Protein AF-A0AA43AAH6-F1 (afdb_monomer)

Mean predicted aligned error: 4.08 Å

Structure (mmCIF, N/CA/C/O backbone):
data_AF-A0AA43AAH6-F1
#
_entry.id   AF-A0AA43AAH6-F1
#
loop_
_atom_site.group_PDB
_atom_site.id
_atom_site.type_symbol
_atom_site.label_atom_id
_atom_site.label_alt_id
_atom_site.label_comp_id
_atom_site.label_asym_id
_atom_site.label_entity_id
_atom_site.label_seq_id
_atom_site.pdbx_PDB_ins_code
_atom_site.Cartn_x
_atom_site.Cartn_y
_atom_site.Cartn_z
_atom_site.occupancy
_atom_site.B_iso_or_equiv
_atom_site.auth_seq_id
_atom_site.auth_comp_id
_atom_site.auth_asym_id
_atom_site.auth_atom_id
_atom_site.pdbx_PDB_model_num
ATOM 1 N N . MET A 1 1 ? 12.341 -28.082 -27.368 1.00 40.50 1 MET A N 1
ATOM 2 C CA . MET A 1 1 ? 11.668 -27.559 -26.164 1.00 40.50 1 MET A CA 1
ATOM 3 C C . MET A 1 1 ? 12.774 -27.076 -25.251 1.00 40.50 1 MET A C 1
ATOM 5 O O . MET A 1 1 ? 13.525 -27.907 -24.764 1.00 40.50 1 MET A O 1
ATOM 9 N N . SER A 1 2 ? 12.991 -25.768 -25.160 1.00 39.56 2 SER A N 1
ATOM 10 C CA . SER A 1 2 ? 13.978 -25.201 -24.240 1.00 39.56 2 SER A CA 1
ATOM 11 C C . SER A 1 2 ? 13.515 -25.472 -22.810 1.00 39.56 2 SER A C 1
ATOM 13 O O . SER A 1 2 ? 12.380 -25.142 -22.465 1.00 39.56 2 SER A O 1
ATOM 15 N N . GLU A 1 3 ? 14.362 -26.112 -22.004 1.00 40.81 3 GLU A N 1
ATOM 16 C CA . GLU A 1 3 ? 14.127 -26.227 -20.565 1.00 40.81 3 GLU A CA 1
ATOM 17 C C . GLU A 1 3 ? 13.932 -24.821 -19.975 1.00 40.81 3 GLU A C 1
ATOM 19 O O . GLU A 1 3 ? 14.640 -23.887 -20.375 1.00 40.81 3 GLU A O 1
ATOM 24 N N . PRO A 1 4 ? 12.968 -24.621 -19.060 1.00 51.50 4 PRO A N 1
ATOM 25 C CA . PRO A 1 4 ? 12.855 -23.356 -18.359 1.00 51.50 4 PRO A CA 1
ATOM 26 C C . PRO A 1 4 ? 14.145 -23.145 -17.566 1.00 51.50 4 PRO A C 1
ATOM 28 O O . PRO A 1 4 ? 14.458 -23.920 -16.666 1.00 51.50 4 PRO A O 1
ATOM 31 N N . VAL A 1 5 ? 14.901 -22.103 -17.917 1.00 54.72 5 VAL A N 1
ATOM 32 C CA . VAL A 1 5 ? 16.088 -21.685 -17.167 1.00 54.72 5 VAL A CA 1
ATOM 33 C C . VAL A 1 5 ? 15.648 -21.414 -15.730 1.00 54.72 5 VAL A C 1
ATOM 35 O O . VAL A 1 5 ? 14.970 -20.423 -15.454 1.00 54.72 5 VAL A O 1
ATOM 38 N N . SER A 1 6 ? 15.992 -22.313 -14.810 1.00 67.00 6 SER A N 1
ATOM 39 C CA . SER A 1 6 ? 15.784 -22.096 -13.384 1.00 67.00 6 SER A CA 1
ATOM 40 C C . SER A 1 6 ? 16.782 -21.037 -12.927 1.00 67.00 6 SER A C 1
ATOM 42 O O . SER A 1 6 ? 17.956 -21.340 -12.716 1.00 67.00 6 SER A O 1
ATOM 44 N N . MET A 1 7 ? 16.334 -19.784 -12.821 1.00 79.00 7 MET A N 1
ATOM 45 C CA . MET A 1 7 ? 17.141 -18.715 -12.230 1.00 79.00 7 MET A CA 1
ATOM 46 C C . MET A 1 7 ? 17.509 -19.093 -10.793 1.00 79.00 7 MET A C 1
ATOM 48 O O . MET A 1 7 ? 16.642 -19.495 -10.011 1.00 79.00 7 MET A O 1
ATOM 52 N N . ASN A 1 8 ? 18.787 -18.966 -10.437 1.00 90.88 8 ASN A N 1
ATOM 53 C CA . ASN A 1 8 ? 19.212 -19.148 -9.052 1.00 90.88 8 ASN A CA 1
ATOM 54 C C . ASN A 1 8 ? 18.786 -17.926 -8.202 1.00 90.88 8 ASN A C 1
ATOM 56 O O . ASN A 1 8 ? 18.303 -16.917 -8.720 1.00 90.88 8 ASN A O 1
ATOM 60 N N . TRP A 1 9 ? 18.955 -17.992 -6.876 1.00 90.44 9 TRP A N 1
ATOM 61 C CA . TRP A 1 9 ? 18.551 -16.879 -6.004 1.00 90.44 9 TRP A CA 1
ATOM 62 C C . TRP A 1 9 ? 19.298 -15.569 -6.298 1.00 90.44 9 TRP A C 1
ATOM 64 O O . TRP A 1 9 ? 18.703 -14.498 -6.186 1.00 90.44 9 TRP A O 1
ATOM 74 N N . GLN A 1 10 ? 20.575 -15.636 -6.678 1.00 93.94 10 GLN A N 1
ATOM 75 C CA . GLN A 1 10 ? 21.351 -14.444 -7.009 1.00 93.94 10 GLN A CA 1
ATOM 76 C C . GLN A 1 10 ? 20.751 -13.738 -8.232 1.00 93.94 10 GLN A C 1
ATOM 78 O O . GLN A 1 10 ? 20.458 -12.545 -8.156 1.00 93.94 10 GLN A O 1
ATOM 83 N N . ASP A 1 11 ? 20.436 -14.493 -9.287 1.00 95.06 11 ASP A N 1
ATOM 84 C CA . ASP A 1 11 ? 19.784 -13.976 -10.496 1.00 95.06 11 ASP A CA 1
ATOM 85 C C . ASP A 1 11 ? 18.420 -13.346 -10.171 1.00 95.06 11 ASP A C 1
ATOM 87 O O . ASP A 1 11 ? 18.107 -12.242 -10.619 1.00 95.06 11 ASP A O 1
ATOM 91 N N . ILE A 1 12 ? 17.613 -14.013 -9.334 1.00 95.00 12 ILE A N 1
ATOM 92 C CA . ILE A 1 12 ? 16.308 -13.499 -8.891 1.00 95.00 12 ILE A CA 1
ATOM 93 C C . ILE A 1 12 ? 16.477 -12.212 -8.076 1.00 95.00 12 ILE A C 1
ATOM 95 O O . ILE A 1 12 ? 15.718 -11.257 -8.255 1.00 95.00 12 ILE A O 1
ATOM 99 N N . SER A 1 13 ? 17.449 -12.170 -7.166 1.00 95.38 13 SER A N 1
ATOM 100 C CA . SER A 1 13 ? 17.728 -11.005 -6.326 1.00 95.38 13 SER A CA 1
ATOM 101 C C . SER A 1 13 ? 18.148 -9.798 -7.167 1.00 95.38 13 SER A C 1
ATOM 103 O O . SER A 1 13 ? 17.614 -8.698 -6.972 1.00 95.38 13 SER A O 1
ATOM 105 N N . ASP A 1 14 ? 19.045 -10.005 -8.131 1.00 96.75 14 ASP A N 1
ATOM 106 C CA . ASP A 1 14 ? 19.530 -8.960 -9.032 1.00 96.75 14 ASP A CA 1
ATOM 107 C C . ASP A 1 14 ? 18.426 -8.484 -9.978 1.00 96.75 14 ASP A C 1
ATOM 109 O O . ASP A 1 14 ? 18.207 -7.277 -10.116 1.00 96.75 14 ASP A O 1
ATOM 113 N N . TRP A 1 15 ? 17.626 -9.405 -10.523 1.00 97.00 15 TRP A N 1
ATOM 114 C CA . TRP A 1 15 ? 16.435 -9.063 -11.297 1.00 97.00 15 TRP A CA 1
ATOM 115 C C . TRP A 1 15 ? 15.444 -8.236 -10.466 1.00 97.00 15 TRP A C 1
ATOM 117 O O . TRP A 1 15 ? 15.003 -7.170 -10.900 1.00 97.00 15 TRP A O 1
ATOM 127 N N . ARG A 1 16 ? 15.138 -8.657 -9.229 1.00 97.75 16 ARG A N 1
ATOM 128 C CA . ARG A 1 16 ? 14.238 -7.926 -8.319 1.00 97.75 16 ARG A CA 1
ATOM 129 C C . ARG A 1 16 ? 14.771 -6.526 -8.027 1.00 97.75 16 ARG A C 1
ATOM 131 O O . ARG A 1 16 ? 13.985 -5.586 -7.926 1.00 97.75 16 ARG A O 1
ATOM 138 N N . LYS A 1 17 ? 16.086 -6.363 -7.864 1.00 97.88 17 LYS A N 1
ATOM 139 C CA . LYS A 1 17 ? 16.720 -5.052 -7.676 1.00 97.88 17 LYS A CA 1
ATOM 140 C C . LYS A 1 17 ? 16.549 -4.171 -8.916 1.00 97.88 17 LYS A C 1
ATOM 142 O O . LYS A 1 17 ? 16.032 -3.065 -8.776 1.00 97.88 17 LYS A O 1
ATOM 147 N N . ALA A 1 18 ? 16.876 -4.684 -10.101 1.00 97.94 18 ALA A N 1
ATOM 148 C CA . ALA A 1 18 ? 16.738 -3.955 -11.360 1.00 97.94 18 ALA A CA 1
ATOM 149 C C . ALA A 1 18 ? 15.285 -3.523 -11.625 1.00 97.94 18 ALA A C 1
ATOM 151 O O . ALA A 1 18 ? 15.031 -2.381 -12.002 1.00 97.94 18 ALA A O 1
ATOM 152 N N . GLN A 1 19 ? 14.310 -4.393 -11.347 1.00 98.12 19 GLN A N 1
ATOM 153 C CA . GLN A 1 19 ? 12.892 -4.054 -11.478 1.00 98.12 19 GLN A CA 1
ATOM 154 C C . GLN A 1 19 ? 12.460 -2.946 -10.514 1.00 98.12 19 GLN A C 1
ATOM 156 O O . GLN A 1 19 ? 11.728 -2.044 -10.913 1.00 98.12 19 GLN A O 1
ATOM 161 N N . ARG A 1 20 ? 12.922 -2.958 -9.254 1.00 97.75 20 ARG A N 1
ATOM 162 C CA . ARG A 1 20 ? 12.631 -1.859 -8.311 1.00 97.75 20 ARG A CA 1
ATOM 163 C C . ARG A 1 20 ? 13.150 -0.533 -8.845 1.00 97.75 20 ARG A C 1
ATOM 165 O O . ARG A 1 20 ? 12.416 0.448 -8.830 1.00 97.75 20 ARG A O 1
ATOM 172 N N . GLU A 1 21 ? 14.403 -0.509 -9.287 1.00 98.19 21 GLU A N 1
ATOM 173 C CA . GLU A 1 21 ? 15.039 0.693 -9.826 1.00 98.19 21 GLU A CA 1
ATOM 174 C C . GLU A 1 21 ? 14.285 1.202 -11.058 1.00 98.19 21 GLU A C 1
ATOM 176 O O . GLU A 1 21 ? 13.926 2.379 -11.102 1.00 98.19 21 GLU A O 1
ATOM 181 N N . HIS A 1 22 ? 13.948 0.304 -11.987 1.00 98.44 22 HIS A N 1
ATOM 182 C CA . HIS A 1 22 ? 13.171 0.618 -13.181 1.00 98.44 22 HIS A CA 1
ATOM 183 C C . HIS A 1 22 ? 11.807 1.235 -12.849 1.00 98.44 22 HIS A C 1
ATOM 185 O O . HIS A 1 22 ? 11.514 2.341 -13.297 1.00 98.44 22 HIS A O 1
ATOM 191 N N . TRP A 1 23 ? 10.981 0.566 -12.039 1.00 98.38 23 TRP A N 1
ATOM 192 C CA . TRP A 1 23 ? 9.616 1.029 -11.771 1.00 98.38 23 TRP A CA 1
ATOM 193 C C . TRP A 1 23 ? 9.568 2.280 -10.895 1.00 98.38 23 TRP A C 1
ATOM 195 O O . TRP A 1 23 ? 8.693 3.122 -11.085 1.00 98.38 23 TRP A O 1
ATOM 205 N N . ILE A 1 24 ? 10.527 2.457 -9.980 1.00 98.38 24 ILE A N 1
ATOM 206 C CA . ILE A 1 24 ? 10.677 3.713 -9.235 1.00 98.38 24 ILE A CA 1
ATOM 207 C C . ILE A 1 24 ? 11.059 4.849 -10.190 1.00 98.38 24 ILE A C 1
ATOM 209 O O . ILE A 1 24 ? 10.464 5.922 -10.111 1.00 98.38 24 ILE A O 1
ATOM 213 N N . ALA A 1 25 ? 12.029 4.633 -11.085 1.00 98.56 25 ALA A N 1
ATOM 214 C CA . ALA A 1 25 ? 12.460 5.649 -12.043 1.00 98.56 25 ALA A CA 1
ATOM 215 C C . ALA A 1 25 ? 11.336 6.020 -13.018 1.00 98.56 25 ALA A C 1
ATOM 217 O O . ALA A 1 25 ? 11.048 7.203 -13.189 1.00 98.56 25 ALA A O 1
ATOM 218 N N . TRP A 1 26 ? 10.657 5.017 -13.584 1.00 98.50 26 TRP A N 1
ATOM 219 C CA . TRP A 1 26 ? 9.488 5.207 -14.439 1.00 98.50 26 TRP A CA 1
ATOM 220 C C . TRP A 1 26 ? 8.415 6.029 -13.723 1.00 98.50 26 TRP A C 1
ATOM 222 O O . TRP A 1 26 ? 7.978 7.054 -14.241 1.00 98.50 26 TRP A O 1
ATOM 232 N N . ARG A 1 27 ? 8.053 5.636 -12.495 1.00 98.00 27 ARG A N 1
ATOM 233 C CA . ARG A 1 27 ? 7.029 6.318 -11.698 1.00 98.00 27 ARG A CA 1
ATOM 234 C C . ARG A 1 27 ? 7.405 7.768 -11.410 1.00 98.00 27 ARG A C 1
ATOM 236 O O . ARG A 1 27 ? 6.567 8.635 -11.577 1.00 98.00 27 ARG A O 1
ATOM 243 N N . CYS A 1 28 ? 8.649 8.045 -11.023 1.00 98.19 28 CYS A N 1
ATOM 244 C CA . CYS A 1 28 ? 9.120 9.412 -10.779 1.00 98.19 28 CYS A CA 1
ATOM 245 C C . CYS A 1 28 ? 9.175 10.284 -12.045 1.00 98.19 28 CYS A C 1
ATOM 247 O O . CYS A 1 28 ? 9.183 11.507 -11.926 1.00 98.19 28 CYS A O 1
ATOM 249 N N . ALA A 1 29 ? 9.244 9.680 -13.234 1.00 98.31 29 ALA A N 1
ATOM 250 C CA . ALA A 1 29 ? 9.262 10.394 -14.509 1.00 98.31 29 ALA A CA 1
ATOM 251 C C . ALA A 1 29 ? 7.855 10.707 -15.051 1.00 98.31 29 ALA A C 1
ATOM 253 O O . ALA A 1 29 ? 7.723 11.479 -16.002 1.00 98.31 29 ALA A O 1
ATOM 254 N N . VAL A 1 30 ? 6.800 10.126 -14.470 1.00 98.25 30 VAL A N 1
ATOM 255 C CA . VAL A 1 30 ? 5.423 10.408 -14.880 1.00 98.25 30 VAL A CA 1
ATOM 256 C C . VAL A 1 30 ? 5.069 11.873 -14.563 1.00 98.25 30 VAL A C 1
ATOM 258 O O . VAL A 1 30 ? 5.328 12.352 -13.457 1.00 98.25 30 VAL A O 1
ATOM 261 N N . PRO A 1 31 ? 4.424 12.607 -15.492 1.00 98.38 31 PRO A N 1
ATOM 262 C CA . PRO A 1 31 ? 4.011 13.983 -15.243 1.00 98.38 31 PRO A CA 1
ATOM 263 C C . PRO A 1 31 ? 3.093 14.125 -14.023 1.00 98.38 31 PRO A C 1
ATOM 265 O O . PRO A 1 31 ? 2.144 13.361 -13.837 1.00 98.38 31 PRO A O 1
ATOM 268 N N . GLN A 1 32 ? 3.290 15.188 -13.239 1.00 97.50 32 GLN A N 1
ATOM 269 C CA . GLN A 1 32 ? 2.502 15.453 -12.028 1.00 97.50 32 GLN A CA 1
ATOM 270 C C . GLN A 1 32 ? 0.983 15.480 -12.283 1.00 97.50 32 GLN A C 1
ATOM 272 O O . GLN A 1 32 ? 0.207 15.010 -11.452 1.00 97.50 32 GLN A O 1
ATOM 277 N N . ALA A 1 33 ? 0.541 15.997 -13.434 1.00 98.25 33 ALA A N 1
ATOM 278 C CA . ALA A 1 33 ? -0.874 16.011 -13.810 1.00 98.25 33 ALA A CA 1
ATOM 279 C C . ALA A 1 33 ? -1.463 14.592 -13.908 1.00 98.25 33 ALA A C 1
ATOM 281 O O . ALA A 1 33 ? -2.588 14.349 -13.464 1.00 98.25 33 ALA A O 1
ATOM 282 N N . GLN A 1 34 ? -0.676 13.643 -14.417 1.00 98.38 34 GLN A N 1
ATOM 283 C CA . GLN A 1 34 ? -1.068 12.245 -14.522 1.00 98.38 34 GLN A CA 1
ATOM 284 C C . GLN A 1 34 ? -1.140 11.585 -13.138 1.00 98.38 34 GLN A C 1
ATOM 286 O O . GLN A 1 34 ? -2.131 10.921 -12.837 1.00 98.38 34 GLN A O 1
ATOM 291 N N . HIS A 1 35 ? -0.172 11.852 -12.251 1.00 98.19 35 HIS A N 1
ATOM 292 C CA . HIS A 1 35 ? -0.244 11.410 -10.852 1.00 98.19 35 HIS A CA 1
ATOM 293 C C . HIS A 1 35 ? -1.487 11.928 -10.132 1.00 98.19 35 HIS A C 1
ATOM 295 O O . HIS A 1 35 ? -2.120 11.188 -9.383 1.00 98.19 35 HIS A O 1
ATOM 301 N N . VAL A 1 36 ? -1.871 13.184 -10.368 1.00 98.12 36 VAL A N 1
ATOM 302 C CA . VAL A 1 36 ? -3.093 13.753 -9.785 1.00 98.12 36 VAL A CA 1
ATOM 303 C C . VAL A 1 36 ? -4.337 13.040 -10.316 1.00 98.12 36 VAL A C 1
ATOM 305 O O . VAL A 1 36 ? -5.225 12.709 -9.529 1.00 98.12 36 VAL A O 1
ATOM 308 N N . ALA A 1 37 ? -4.409 12.769 -11.621 1.00 98.56 37 ALA A N 1
ATOM 309 C CA . ALA A 1 37 ? -5.534 12.052 -12.220 1.00 98.56 37 ALA A CA 1
ATOM 310 C C . ALA A 1 37 ? -5.664 10.621 -11.667 1.00 98.56 37 ALA A C 1
ATOM 312 O O . ALA A 1 37 ? -6.739 10.230 -11.204 1.00 98.56 37 ALA A O 1
ATOM 313 N N . TRP A 1 38 ? -4.562 9.868 -11.640 1.00 98.62 38 TRP A N 1
ATOM 314 C CA . TRP A 1 38 ? -4.519 8.523 -11.066 1.00 98.62 38 TRP A CA 1
ATOM 315 C C . TRP A 1 38 ? -4.842 8.525 -9.574 1.00 98.62 38 TRP A C 1
ATOM 317 O O . TRP A 1 38 ? -5.702 7.766 -9.133 1.00 98.62 38 TRP A O 1
ATOM 327 N N . GLY A 1 39 ? -4.243 9.436 -8.804 1.00 98.50 39 GLY A N 1
ATOM 328 C CA . GLY A 1 39 ? -4.475 9.562 -7.368 1.00 98.50 39 GLY A CA 1
ATOM 329 C C . GLY A 1 39 ? -5.933 9.865 -7.021 1.00 98.50 39 GLY A C 1
ATOM 330 O O . GLY A 1 39 ? -6.476 9.271 -6.089 1.00 98.50 39 GLY A O 1
ATOM 331 N N . ARG A 1 40 ? -6.614 10.720 -7.798 1.00 98.62 40 ARG A N 1
ATOM 332 C CA . ARG A 1 40 ? -8.060 10.967 -7.644 1.00 98.62 40 ARG A CA 1
ATOM 333 C C . ARG A 1 40 ? -8.874 9.695 -7.874 1.00 98.62 40 ARG A C 1
ATOM 335 O O . ARG A 1 40 ? -9.739 9.376 -7.061 1.00 98.62 40 ARG A O 1
ATOM 342 N N . ARG A 1 41 ? -8.580 8.955 -8.947 1.00 98.50 41 ARG A N 1
ATOM 343 C CA . ARG A 1 41 ? -9.299 7.720 -9.288 1.00 98.50 41 ARG A CA 1
ATOM 344 C C . ARG A 1 41 ? -9.077 6.616 -8.254 1.00 98.50 41 ARG A C 1
ATOM 346 O O . ARG A 1 41 ? -10.047 6.047 -7.768 1.00 98.50 41 ARG A O 1
ATOM 353 N N . MET A 1 42 ? -7.830 6.365 -7.864 1.00 98.62 42 MET A N 1
ATOM 354 C CA . MET A 1 42 ? -7.489 5.379 -6.832 1.00 98.62 42 MET A CA 1
ATOM 355 C C . MET A 1 42 ? -8.102 5.735 -5.473 1.00 98.62 42 MET A C 1
ATOM 357 O O . MET A 1 42 ? -8.631 4.863 -4.790 1.00 98.62 42 MET A O 1
ATOM 361 N N . THR A 1 43 ? -8.098 7.020 -5.102 1.00 98.69 43 THR A N 1
ATOM 362 C CA . THR A 1 43 ? -8.769 7.499 -3.883 1.00 98.69 43 THR A CA 1
ATOM 363 C C . THR A 1 43 ? -10.269 7.219 -3.938 1.00 98.69 43 THR A C 1
ATOM 365 O O . THR A 1 43 ? -10.817 6.688 -2.979 1.00 98.69 43 THR A O 1
ATOM 368 N N . ALA A 1 44 ? -10.934 7.519 -5.060 1.00 98.38 44 ALA A N 1
ATOM 369 C CA . ALA A 1 44 ? -12.359 7.240 -5.229 1.00 98.38 44 ALA A CA 1
ATOM 370 C C . ALA A 1 44 ? -12.673 5.738 -5.117 1.00 98.38 44 ALA A C 1
ATOM 372 O O . ALA A 1 44 ? -13.623 5.365 -4.431 1.00 98.38 44 ALA A O 1
ATOM 373 N N . LEU A 1 45 ? -11.845 4.880 -5.727 1.00 98.44 45 LEU A N 1
ATOM 374 C CA . LEU A 1 45 ? -11.968 3.424 -5.617 1.00 98.44 45 LEU A CA 1
ATOM 375 C C . LEU A 1 45 ? -11.819 2.950 -4.167 1.00 98.44 45 LEU A C 1
ATOM 377 O O . LEU A 1 45 ? -12.655 2.189 -3.695 1.00 98.44 45 LEU A O 1
ATOM 381 N N . LEU A 1 46 ? -10.807 3.431 -3.439 1.00 98.25 46 LEU A N 1
ATOM 382 C CA . LEU A 1 46 ? -10.602 3.084 -2.029 1.00 98.25 46 LEU A CA 1
ATOM 383 C C . LEU A 1 46 ? -11.769 3.544 -1.143 1.00 98.25 46 LEU A C 1
ATOM 385 O O . LEU A 1 46 ? -12.270 2.767 -0.331 1.00 98.25 46 LEU A O 1
ATOM 389 N N . CYS A 1 47 ? -12.241 4.780 -1.311 1.00 97.44 47 CYS A N 1
ATOM 390 C CA . CYS A 1 47 ? -13.374 5.298 -0.544 1.00 97.44 47 CYS A CA 1
ATOM 391 C C . CYS A 1 47 ? -14.662 4.503 -0.802 1.00 97.44 47 CYS A C 1
ATOM 393 O O . CYS A 1 47 ? -15.436 4.282 0.127 1.00 97.44 47 CYS A O 1
ATOM 395 N N . ALA A 1 48 ? -14.886 4.061 -2.041 1.00 96.44 48 ALA A N 1
ATOM 396 C CA . ALA A 1 48 ? -16.048 3.253 -2.395 1.00 96.44 48 ALA A CA 1
ATOM 397 C C . ALA A 1 48 ? -15.912 1.782 -1.964 1.00 96.44 48 ALA A C 1
ATOM 399 O O . ALA A 1 48 ? -16.908 1.148 -1.629 1.00 96.44 48 ALA A O 1
ATOM 400 N N . LEU A 1 49 ? -14.684 1.257 -1.925 1.00 96.00 49 LEU A N 1
ATOM 401 C CA . LEU A 1 49 ? -14.361 -0.073 -1.411 1.00 96.00 49 LEU A CA 1
ATOM 402 C C . LEU A 1 49 ? -14.645 -0.186 0.096 1.00 96.00 49 LEU A C 1
ATOM 404 O O . LEU A 1 49 ? -15.163 -1.204 0.554 1.00 96.00 49 LEU A O 1
ATOM 408 N N . LEU A 1 50 ? -14.331 0.862 0.864 1.00 93.69 50 LEU A N 1
ATOM 409 C CA . LEU A 1 50 ? -14.577 0.935 2.305 1.00 93.69 50 LEU A CA 1
ATOM 410 C C . LEU A 1 50 ? -15.417 2.179 2.656 1.00 93.69 50 LEU A C 1
ATOM 412 O O . LEU A 1 50 ? -14.875 3.181 3.135 1.00 93.69 50 LEU A O 1
ATOM 416 N N . PRO A 1 51 ? -16.745 2.135 2.440 1.00 86.56 51 PRO A N 1
ATOM 417 C CA . PRO A 1 51 ? -17.616 3.284 2.679 1.00 86.56 51 PRO A CA 1
ATOM 418 C C . PRO A 1 51 ? -17.908 3.519 4.170 1.00 86.56 51 PRO A C 1
ATOM 420 O O . PRO A 1 51 ? -18.166 4.654 4.566 1.00 86.56 51 PRO A O 1
ATOM 423 N N . ALA A 1 52 ? -17.835 2.467 4.994 1.00 87.75 52 ALA A N 1
ATOM 424 C CA . ALA A 1 52 ? -18.121 2.495 6.429 1.00 87.75 52 ALA A CA 1
ATOM 425 C C . ALA A 1 52 ? -16.910 1.987 7.244 1.00 87.75 52 ALA A C 1
ATOM 427 O O . ALA A 1 52 ? -16.890 0.832 7.662 1.00 87.75 52 ALA A O 1
ATOM 428 N N . PRO A 1 53 ? -15.876 2.821 7.455 1.00 88.25 53 PRO A N 1
ATOM 429 C CA . PRO A 1 53 ? -14.636 2.433 8.132 1.00 88.25 53 PRO A CA 1
ATOM 430 C C . PRO A 1 53 ? -14.696 2.613 9.662 1.00 88.25 53 PRO A C 1
ATOM 432 O O . PRO A 1 53 ? -13.654 2.698 10.311 1.00 88.25 53 PRO A O 1
ATOM 435 N N . GLN A 1 54 ? -15.893 2.768 10.238 1.00 89.75 54 GLN A N 1
ATOM 436 C CA . GLN A 1 54 ? -16.056 3.130 11.644 1.00 89.75 54 GLN A CA 1
ATOM 437 C C . GLN A 1 54 ? -15.367 2.104 12.552 1.00 89.75 54 GLN A C 1
ATOM 439 O O . GLN A 1 54 ? -15.532 0.899 12.371 1.00 89.75 54 GLN A O 1
ATOM 444 N N . ASN A 1 55 ? -14.597 2.596 13.525 1.00 92.00 55 ASN A N 1
ATOM 445 C CA . ASN A 1 55 ? -13.806 1.815 14.481 1.00 92.00 55 ASN A CA 1
ATOM 446 C C . ASN A 1 55 ? -12.651 0.998 13.875 1.00 92.00 55 ASN A C 1
ATOM 448 O O . ASN A 1 55 ? -11.936 0.335 14.622 1.00 92.00 55 ASN A O 1
ATOM 452 N N . ALA A 1 56 ? -12.422 1.051 12.559 1.00 95.81 56 ALA A N 1
ATOM 453 C CA . ALA A 1 56 ? -11.296 0.363 11.940 1.00 95.81 56 ALA A CA 1
ATOM 454 C C . ALA A 1 56 ? -9.988 1.139 12.131 1.00 95.81 56 ALA A C 1
ATOM 456 O O . ALA A 1 56 ? -9.940 2.361 11.959 1.00 95.81 56 ALA A O 1
ATOM 457 N N . VAL A 1 57 ? -8.903 0.418 12.413 1.00 97.75 57 VAL A N 1
ATOM 458 C CA . VAL A 1 57 ? -7.537 0.943 12.335 1.00 97.75 57 VAL A CA 1
ATOM 459 C C . VAL A 1 57 ? -6.983 0.696 10.935 1.00 97.75 57 VAL A C 1
ATOM 461 O O . VAL A 1 57 ? -6.784 -0.446 10.512 1.00 97.75 57 VAL A O 1
ATOM 464 N N . ILE A 1 58 ? -6.695 1.784 10.225 1.00 98.19 58 ILE A N 1
ATOM 465 C CA . ILE A 1 58 ? -6.128 1.791 8.879 1.00 98.19 58 ILE A CA 1
ATOM 466 C C . ILE A 1 58 ? -4.631 2.091 8.961 1.00 98.19 58 ILE A C 1
ATOM 468 O O . ILE A 1 58 ? -4.215 3.229 9.193 1.00 98.19 58 ILE A O 1
ATOM 472 N N . GLY A 1 59 ? -3.815 1.066 8.739 1.00 98.00 59 GLY A N 1
ATOM 473 C CA . GLY A 1 59 ? -2.388 1.218 8.491 1.00 98.00 59 GLY A CA 1
ATOM 474 C C . GLY A 1 59 ? -2.156 1.742 7.075 1.00 98.00 59 GLY A C 1
ATOM 475 O O . GLY A 1 59 ? -2.703 1.191 6.126 1.00 98.00 59 GLY A O 1
ATOM 476 N N . PHE A 1 60 ? -1.348 2.781 6.899 1.00 98.12 60 PHE A N 1
ATOM 477 C CA . PHE A 1 60 ? -0.998 3.303 5.572 1.00 98.12 60 PHE A CA 1
ATOM 478 C C . PHE A 1 60 ? 0.430 3.845 5.560 1.00 98.12 60 PHE A C 1
ATOM 480 O O . PHE A 1 60 ? 0.975 4.158 6.610 1.00 98.12 60 PHE A O 1
ATOM 487 N N . 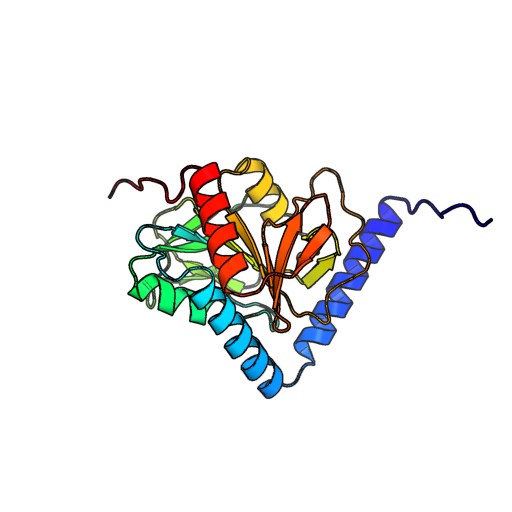CYS A 1 61 ? 1.050 3.979 4.388 1.00 96.62 61 CYS A N 1
ATOM 488 C CA . CYS A 1 61 ? 2.366 4.612 4.264 1.00 96.62 61 CYS A CA 1
ATOM 489 C C . CYS A 1 61 ? 2.256 6.101 3.941 1.00 96.62 61 CYS A C 1
ATOM 491 O O . CYS A 1 61 ? 1.392 6.524 3.170 1.00 96.62 61 CYS A O 1
ATOM 493 N N . TRP A 1 62 ? 3.193 6.890 4.468 1.00 95.81 62 TRP A N 1
ATOM 494 C CA . TRP A 1 62 ? 3.438 8.222 3.927 1.00 95.81 62 TRP A CA 1
ATOM 495 C C . TRP A 1 62 ? 3.983 8.086 2.496 1.00 95.81 62 TRP A C 1
ATOM 497 O O . TRP A 1 62 ? 4.856 7.240 2.286 1.00 95.81 62 TRP A O 1
ATOM 507 N N . PRO A 1 63 ? 3.496 8.872 1.518 1.00 94.12 63 PRO A N 1
ATOM 508 C CA . PRO A 1 63 ? 3.904 8.710 0.126 1.00 94.12 63 PRO A CA 1
ATOM 509 C C . PRO A 1 63 ? 5.403 8.959 -0.046 1.00 94.12 63 PRO A C 1
ATOM 511 O O . PRO A 1 63 ? 5.929 9.972 0.423 1.00 94.12 63 PRO A O 1
ATOM 514 N N . PHE A 1 64 ? 6.078 8.066 -0.768 1.00 95.44 64 PHE A N 1
ATOM 515 C CA . PHE A 1 64 ? 7.508 8.160 -1.033 1.00 95.44 64 PHE A CA 1
ATOM 516 C C . PHE A 1 64 ? 7.812 7.929 -2.518 1.00 95.44 64 PHE A C 1
ATOM 518 O O . PHE A 1 64 ? 7.271 7.028 -3.144 1.00 95.44 64 PHE A O 1
ATOM 525 N N . LYS A 1 65 ? 8.688 8.749 -3.120 1.00 95.69 65 LYS A N 1
ATOM 526 C CA . LYS A 1 65 ? 9.103 8.619 -4.537 1.00 95.69 65 LYS A CA 1
ATOM 527 C C . LYS A 1 65 ? 7.923 8.407 -5.507 1.00 95.69 65 LYS A C 1
ATOM 529 O O . LYS A 1 65 ? 7.839 7.371 -6.172 1.00 95.69 65 LYS A O 1
ATOM 534 N N . ALA A 1 66 ? 7.004 9.374 -5.536 1.00 96.56 66 ALA A N 1
ATOM 535 C CA . ALA A 1 66 ? 5.834 9.408 -6.425 1.00 96.56 66 ALA A CA 1
ATOM 536 C C . ALA A 1 66 ? 4.859 8.210 -6.304 1.00 96.56 66 ALA A C 1
ATOM 538 O O . ALA A 1 66 ? 4.070 7.936 -7.212 1.00 96.56 66 ALA A O 1
ATOM 539 N N . GLU A 1 67 ? 4.887 7.492 -5.177 1.00 97.44 67 GLU A N 1
ATOM 540 C CA . GLU A 1 67 ? 3.828 6.551 -4.799 1.00 97.44 67 GLU A CA 1
ATOM 541 C C . GLU A 1 67 ? 2.449 7.215 -4.738 1.00 97.44 67 GLU A C 1
ATOM 543 O O . GLU A 1 67 ? 2.321 8.431 -4.581 1.00 97.44 67 GLU A O 1
ATOM 548 N N . PHE A 1 68 ? 1.407 6.386 -4.818 1.00 97.94 68 PHE A N 1
ATOM 549 C CA . PHE A 1 68 ? 0.046 6.813 -4.523 1.00 97.94 68 PHE A CA 1
ATOM 550 C C . PHE A 1 68 ? -0.039 7.431 -3.116 1.00 97.94 68 PHE A C 1
ATOM 552 O O . PHE A 1 68 ? 0.365 6.825 -2.123 1.00 97.94 68 PHE A O 1
ATOM 559 N N . ASP A 1 69 ? -0.609 8.633 -3.027 1.00 97.81 69 ASP A N 1
ATOM 560 C CA . ASP A 1 69 ? -0.806 9.328 -1.757 1.00 97.81 69 ASP A CA 1
ATOM 561 C C . ASP A 1 69 ? -2.090 8.866 -1.055 1.00 97.81 69 ASP A C 1
ATOM 563 O O . ASP A 1 69 ? -3.172 9.433 -1.226 1.00 97.81 69 ASP A O 1
ATOM 567 N N . ALA A 1 70 ? -1.956 7.849 -0.203 1.00 97.62 70 ALA A N 1
ATOM 568 C CA . ALA A 1 70 ? -3.069 7.298 0.567 1.00 97.62 70 ALA A CA 1
ATOM 569 C C . ALA A 1 70 ? -3.680 8.286 1.578 1.00 97.62 70 ALA A C 1
ATOM 571 O O . ALA A 1 70 ? -4.796 8.058 2.052 1.00 97.62 70 ALA A O 1
ATOM 572 N N . ARG A 1 71 ? -3.017 9.414 1.888 1.00 97.44 71 ARG A N 1
ATOM 573 C CA . ARG A 1 71 ? -3.520 10.395 2.867 1.00 97.44 71 ARG A CA 1
ATOM 574 C C . ARG A 1 71 ? -4.876 10.971 2.467 1.00 97.44 71 ARG A C 1
ATOM 576 O O . ARG A 1 71 ? -5.652 11.335 3.347 1.00 97.44 71 ARG A O 1
ATOM 583 N N . PHE A 1 72 ? -5.184 11.050 1.170 1.00 97.38 72 PHE A N 1
ATOM 584 C CA . PHE A 1 72 ? -6.488 11.522 0.695 1.00 97.38 72 PHE A CA 1
ATOM 585 C C . PHE A 1 72 ? -7.628 10.587 1.125 1.00 97.38 72 PHE A C 1
ATOM 587 O O . PHE A 1 72 ? -8.590 11.057 1.733 1.00 97.38 72 PHE A O 1
ATOM 594 N N . ALA A 1 73 ? -7.493 9.277 0.894 1.00 97.81 73 ALA A N 1
ATOM 595 C CA . ALA A 1 73 ? -8.466 8.278 1.347 1.00 97.81 73 ALA A CA 1
ATOM 596 C C . ALA A 1 73 ? -8.508 8.178 2.883 1.00 97.81 73 ALA A C 1
ATOM 598 O O . ALA A 1 73 ? -9.577 8.117 3.484 1.00 97.81 73 ALA A O 1
ATOM 599 N N . VAL A 1 74 ? -7.348 8.258 3.541 1.00 97.69 74 VAL A N 1
ATOM 600 C CA . VAL A 1 74 ? -7.263 8.204 5.007 1.00 97.69 74 VAL A CA 1
ATOM 601 C C . VAL A 1 74 ? -7.988 9.373 5.670 1.00 97.69 74 VAL A C 1
ATOM 603 O O . VAL A 1 74 ? -8.673 9.160 6.666 1.00 97.69 74 VAL A O 1
ATOM 606 N N . ARG A 1 75 ? -7.902 10.597 5.133 1.00 96.62 75 ARG A N 1
ATOM 607 C CA . ARG A 1 75 ? -8.695 11.725 5.655 1.00 96.62 75 ARG A CA 1
ATOM 608 C C . ARG A 1 75 ? -10.196 11.444 5.565 1.00 96.62 75 ARG A C 1
ATOM 610 O O . ARG A 1 75 ? -10.879 11.571 6.577 1.00 96.62 75 ARG A O 1
ATOM 617 N N . TYR A 1 76 ? -10.664 10.970 4.409 1.00 96.19 76 TYR A N 1
ATOM 618 C CA . TYR A 1 76 ? -12.063 10.581 4.204 1.00 96.19 76 TYR A CA 1
ATOM 619 C C . TYR A 1 76 ? -12.533 9.526 5.218 1.00 96.19 76 TYR A C 1
ATOM 621 O O . TYR A 1 76 ? -13.640 9.632 5.755 1.00 96.19 76 TYR A O 1
ATOM 629 N N . TRP A 1 77 ? -11.696 8.524 5.506 1.00 97.75 77 TRP A N 1
ATOM 630 C CA . TRP A 1 77 ? -12.030 7.479 6.471 1.00 97.75 77 TRP A CA 1
ATOM 631 C C . TRP A 1 77 ? -11.987 7.960 7.923 1.00 97.75 77 TRP A C 1
ATOM 633 O O . TRP A 1 77 ? -12.858 7.589 8.708 1.00 97.75 77 TRP A O 1
ATOM 643 N N . ARG A 1 78 ? -11.029 8.819 8.290 1.00 96.75 78 ARG A N 1
ATOM 644 C CA . ARG A 1 78 ? -10.957 9.396 9.644 1.00 96.75 78 ARG A CA 1
ATOM 645 C C . ARG A 1 78 ? -12.183 10.239 9.977 1.00 96.75 78 ARG A C 1
ATOM 647 O O . ARG A 1 78 ? -12.713 10.132 11.075 1.00 96.75 78 ARG A O 1
ATOM 654 N N . GLU A 1 79 ? -12.673 11.022 9.019 1.00 95.56 79 GLU A N 1
ATOM 655 C CA . GLU A 1 79 ? -13.928 11.780 9.157 1.00 95.56 79 GLU A CA 1
ATOM 656 C C . GLU A 1 79 ? -15.154 10.876 9.388 1.00 95.56 79 GLU A C 1
ATOM 658 O O . GLU A 1 79 ? -16.199 11.349 9.821 1.00 95.56 79 GLU A O 1
ATOM 663 N N . ARG A 1 80 ? -15.025 9.568 9.130 1.00 96.44 80 ARG A N 1
ATOM 664 C CA . ARG A 1 80 ? -16.063 8.539 9.309 1.00 96.44 80 ARG A CA 1
ATOM 665 C C . ARG A 1 80 ? -15.763 7.579 10.463 1.00 96.44 80 ARG A C 1
ATOM 667 O O . ARG A 1 80 ? -16.321 6.485 10.520 1.00 96.44 80 ARG A O 1
ATOM 674 N N . GLY A 1 81 ? -14.897 7.986 11.390 1.00 95.62 81 GLY A N 1
ATOM 675 C CA . GLY A 1 81 ? -14.629 7.247 12.623 1.00 95.62 81 GLY A CA 1
ATOM 676 C C . GLY A 1 81 ? -13.556 6.166 12.509 1.00 95.62 81 GLY A C 1
ATOM 677 O O . GLY A 1 81 ? -13.478 5.314 13.390 1.00 95.62 81 GLY A O 1
ATOM 678 N N . ALA A 1 82 ? -12.741 6.175 11.452 1.00 97.25 82 ALA A N 1
ATOM 679 C CA . ALA A 1 82 ? -11.545 5.340 11.391 1.00 97.25 82 ALA A CA 1
ATOM 680 C C . ALA A 1 82 ? -10.392 5.953 12.196 1.00 97.25 82 ALA A C 1
ATOM 682 O O . ALA A 1 82 ? -10.213 7.174 12.231 1.00 97.25 82 ALA A O 1
ATOM 683 N N . THR A 1 83 ? -9.532 5.098 12.737 1.00 97.94 83 THR A N 1
ATOM 684 C CA . THR A 1 83 ? -8.227 5.502 13.261 1.00 97.94 83 THR A CA 1
ATOM 685 C C . THR A 1 83 ? -7.159 5.204 12.218 1.00 97.94 83 THR A C 1
ATOM 687 O O . THR A 1 83 ? -7.198 4.175 11.556 1.00 97.94 83 THR A O 1
ATOM 690 N N . ALA A 1 84 ? -6.197 6.103 12.040 1.00 98.19 84 ALA A N 1
ATOM 691 C CA . ALA A 1 84 ? -5.118 5.923 11.078 1.00 98.19 84 ALA A CA 1
ATOM 692 C C . ALA A 1 84 ? -3.802 5.646 11.800 1.00 98.19 84 ALA A C 1
ATOM 694 O O . ALA A 1 84 ? -3.570 6.192 12.880 1.00 98.19 84 ALA A O 1
ATOM 695 N N . ALA A 1 85 ? -2.935 4.837 11.198 1.00 98.19 85 ALA A N 1
ATOM 696 C CA . ALA A 1 85 ? -1.622 4.545 11.749 1.00 98.19 85 ALA A CA 1
ATOM 697 C C . ALA A 1 85 ? -0.546 4.447 10.658 1.00 98.19 85 ALA A C 1
ATOM 699 O O . ALA A 1 85 ? -0.788 3.921 9.571 1.00 98.19 85 ALA A O 1
ATOM 700 N N . LEU A 1 86 ? 0.650 4.951 10.957 1.00 97.88 86 LEU A N 1
ATOM 701 C CA . LEU A 1 86 ? 1.814 4.931 10.070 1.00 97.88 86 LEU A CA 1
ATOM 702 C C . LEU A 1 86 ? 2.807 3.844 10.509 1.00 97.88 86 LEU A C 1
ATOM 704 O O . LEU A 1 86 ? 3.018 3.679 11.712 1.00 97.88 86 LEU A O 1
ATOM 708 N N . PRO A 1 87 ? 3.430 3.104 9.575 1.00 96.44 87 PRO A N 1
ATOM 709 C CA . PRO A 1 87 ? 4.386 2.065 9.908 1.00 96.44 87 PRO A CA 1
ATOM 710 C C . PRO A 1 87 ? 5.722 2.649 10.377 1.00 96.44 87 PRO A C 1
ATOM 712 O O . PRO A 1 87 ? 6.345 3.456 9.692 1.00 96.44 87 PRO A O 1
ATOM 715 N N . GLU A 1 88 ? 6.197 2.156 11.512 1.00 95.56 88 GLU A N 1
ATOM 716 C CA . GLU A 1 88 ? 7.495 2.423 12.113 1.00 95.56 88 GLU A CA 1
ATOM 717 C C . GLU A 1 88 ? 8.444 1.243 11.868 1.00 95.56 88 GLU A C 1
ATOM 719 O O . GLU A 1 88 ? 8.149 0.086 12.195 1.00 95.56 88 GLU A O 1
ATOM 724 N N . VAL A 1 89 ? 9.629 1.543 11.334 1.00 94.19 89 VAL A N 1
ATOM 725 C CA . VAL A 1 89 ? 10.730 0.581 11.254 1.00 94.19 89 VAL A CA 1
ATOM 726 C C . VAL A 1 89 ? 11.477 0.573 12.585 1.00 94.19 89 VAL A C 1
ATOM 728 O O . VAL A 1 89 ? 12.222 1.495 12.890 1.00 94.19 89 VAL A O 1
ATOM 731 N N . THR A 1 90 ? 11.326 -0.507 13.347 1.00 89.94 90 THR A N 1
ATOM 732 C CA . THR A 1 90 ? 11.971 -0.666 14.665 1.00 89.94 90 THR A CA 1
ATOM 733 C C . THR A 1 90 ? 13.380 -1.256 14.609 1.00 89.94 90 THR A C 1
ATOM 735 O O . THR A 1 90 ? 14.088 -1.289 15.610 1.00 89.94 90 THR A O 1
ATOM 738 N N . GLY A 1 91 ? 13.792 -1.767 13.448 1.00 90.06 91 GLY A N 1
ATOM 739 C CA . GLY A 1 91 ? 15.104 -2.372 13.250 1.00 90.06 91 GLY A CA 1
ATOM 740 C C . GLY A 1 91 ? 15.161 -3.254 12.008 1.00 90.06 91 GLY A C 1
ATOM 741 O O . GLY A 1 91 ? 14.137 -3.675 11.463 1.00 90.06 91 GLY A O 1
ATOM 742 N N . LYS A 1 92 ? 16.373 -3.551 11.532 1.00 89.56 92 LYS A N 1
ATOM 743 C CA . LYS A 1 92 ? 16.585 -4.464 10.399 1.00 89.56 92 LYS A CA 1
ATOM 744 C C . LYS A 1 92 ? 16.061 -5.863 10.747 1.00 89.56 92 LYS A C 1
ATOM 746 O O . LYS A 1 92 ? 16.292 -6.359 11.842 1.00 89.56 92 LYS A O 1
ATOM 751 N N . GLY A 1 93 ? 15.343 -6.496 9.818 1.00 89.56 93 GLY A N 1
ATOM 752 C CA . GLY A 1 93 ? 14.826 -7.858 10.007 1.00 89.56 93 GLY A CA 1
ATOM 753 C C . GLY A 1 93 ? 13.633 -7.982 10.963 1.00 89.56 93 GLY A C 1
ATOM 754 O O . GLY A 1 93 ? 13.166 -9.091 11.195 1.00 89.56 93 GLY A O 1
ATOM 755 N N . ARG A 1 94 ? 13.098 -6.875 11.494 1.00 92.81 94 ARG A N 1
ATOM 756 C CA . ARG A 1 94 ? 11.923 -6.884 12.380 1.00 92.81 94 ARG A CA 1
ATOM 757 C C . ARG A 1 94 ? 10.632 -6.591 11.600 1.00 92.81 94 ARG A C 1
ATOM 759 O O . ARG A 1 94 ? 10.710 -5.971 10.528 1.00 92.81 94 ARG A O 1
ATOM 766 N N . PRO A 1 95 ? 9.465 -7.047 12.088 1.00 94.50 95 PRO A N 1
ATOM 767 C CA . PRO A 1 95 ? 8.172 -6.525 11.660 1.00 94.50 95 PRO A CA 1
ATOM 768 C C . PRO A 1 95 ? 8.045 -5.025 11.963 1.00 94.50 95 PRO A C 1
ATOM 770 O O . PRO A 1 95 ? 8.642 -4.513 12.913 1.00 94.50 95 PRO A O 1
ATOM 773 N N . LEU A 1 96 ? 7.252 -4.332 11.152 1.00 95.81 96 LEU A N 1
ATOM 774 C CA . LEU A 1 96 ? 6.800 -2.965 11.414 1.00 95.81 96 LEU A CA 1
ATOM 775 C C . LEU A 1 96 ? 5.911 -2.914 12.658 1.00 95.81 96 LEU A C 1
ATOM 777 O O . LEU A 1 96 ? 5.097 -3.813 12.873 1.00 95.81 96 LEU A O 1
ATOM 781 N N . ARG A 1 97 ? 6.028 -1.819 13.409 1.00 95.88 97 ARG A N 1
ATOM 782 C CA . ARG A 1 97 ? 4.994 -1.360 14.348 1.00 95.88 97 ARG A CA 1
ATOM 783 C C . ARG A 1 97 ? 4.153 -0.293 13.671 1.00 95.88 97 ARG A C 1
ATOM 785 O O . ARG A 1 97 ? 4.596 0.268 12.676 1.00 95.88 97 ARG A O 1
ATOM 792 N N . PHE A 1 98 ? 2.965 0.002 14.180 1.00 97.12 98 PHE A N 1
ATOM 793 C CA . PHE A 1 98 ? 2.142 1.080 13.634 1.00 97.12 98 PHE A CA 1
ATOM 794 C C . PHE A 1 98 ? 1.855 2.112 14.712 1.00 97.12 98 PHE A C 1
ATOM 796 O O . PHE A 1 98 ? 1.420 1.768 15.805 1.00 97.12 98 PHE A O 1
ATOM 803 N N . ARG A 1 99 ? 2.108 3.380 14.397 1.00 97.56 99 ARG A N 1
ATOM 804 C CA . ARG A 1 99 ? 1.928 4.518 15.298 1.00 97.56 99 ARG A CA 1
ATOM 805 C C . ARG A 1 99 ? 0.723 5.330 14.881 1.00 97.56 99 ARG A C 1
ATOM 807 O O . ARG A 1 99 ? 0.587 5.646 13.698 1.00 97.56 99 ARG A O 1
ATOM 814 N N . GLN A 1 100 ? -0.149 5.648 15.830 1.00 98.00 100 GLN A N 1
ATOM 815 C CA . GLN A 1 100 ? -1.356 6.414 15.557 1.00 98.00 100 GLN A CA 1
ATOM 816 C C . GLN A 1 100 ? -1.013 7.754 14.900 1.00 98.00 100 GLN A C 1
ATOM 818 O O . GLN A 1 100 ? -0.101 8.466 15.311 1.00 98.00 100 GLN A O 1
ATOM 823 N N . TRP A 1 101 ? -1.777 8.112 13.874 1.00 98.00 101 TRP A N 1
ATOM 824 C CA . TRP A 1 101 ? -1.613 9.356 13.145 1.00 98.00 101 TRP A CA 1
ATOM 825 C C . TRP A 1 101 ? -2.931 10.124 13.042 1.00 98.00 101 TRP A C 1
ATOM 827 O O . TRP A 1 101 ? -4.013 9.568 12.828 1.00 98.00 101 TRP A O 1
ATOM 837 N N . TRP A 1 102 ? -2.818 11.444 13.134 1.00 96.44 102 TRP A N 1
ATOM 838 C CA . TRP A 1 102 ? -3.863 12.403 12.806 1.00 96.44 102 TRP A CA 1
ATOM 839 C C . TRP A 1 102 ? -3.235 13.656 12.180 1.00 96.44 102 TRP A C 1
ATOM 841 O O . TRP A 1 102 ? -2.042 13.909 12.367 1.00 96.44 102 TRP A O 1
ATOM 851 N N . PRO A 1 103 ? -4.001 14.466 11.427 1.00 94.88 103 PRO A N 1
ATOM 852 C CA . PRO A 1 103 ? -3.537 15.777 10.991 1.00 94.88 103 PRO A CA 1
ATOM 853 C C . PRO A 1 103 ? -3.084 16.620 12.189 1.00 94.88 103 PRO A C 1
ATOM 855 O O . PRO A 1 103 ? -3.866 16.854 13.106 1.00 94.88 103 PRO A O 1
ATOM 858 N N . GLY A 1 104 ? -1.824 17.054 12.180 1.00 94.25 104 GLY A N 1
ATOM 859 C CA . GLY A 1 104 ? -1.222 17.803 13.288 1.00 94.25 104 GLY A CA 1
ATOM 860 C C . GLY A 1 104 ? -0.637 16.944 14.415 1.00 94.25 104 GLY A C 1
ATOM 861 O O . GLY A 1 104 ? -0.200 17.509 15.412 1.00 94.25 104 GLY A O 1
ATOM 862 N N . ALA A 1 105 ? -0.600 15.613 14.280 1.00 95.94 105 ALA A N 1
ATOM 863 C CA . ALA A 1 105 ? 0.165 14.764 15.194 1.00 95.94 105 ALA A CA 1
ATOM 864 C C . ALA A 1 105 ? 1.640 15.212 15.245 1.00 95.94 105 ALA A C 1
ATOM 866 O O . ALA A 1 105 ? 2.162 15.658 14.218 1.00 95.94 105 ALA A O 1
ATOM 867 N N . PRO A 1 106 ? 2.324 15.089 16.396 1.00 96.38 106 PRO A N 1
ATOM 868 C CA . PRO A 1 106 ? 3.768 15.298 16.467 1.00 96.38 106 PRO A CA 1
ATOM 869 C C . PRO A 1 106 ? 4.478 14.325 15.520 1.00 96.38 106 PRO A C 1
ATOM 871 O O . PRO A 1 106 ? 4.154 13.139 15.495 1.00 96.38 106 PRO A O 1
ATOM 874 N N . MET A 1 107 ? 5.428 14.827 14.728 1.00 96.69 107 MET A N 1
ATOM 875 C CA . MET A 1 107 ? 6.134 14.044 13.711 1.00 96.69 107 MET A CA 1
ATOM 876 C C . MET A 1 107 ? 7.649 14.153 13.887 1.00 96.69 107 MET A C 1
ATOM 878 O O . MET A 1 107 ? 8.172 15.228 14.173 1.00 96.69 107 MET A O 1
ATOM 882 N N . THR A 1 108 ? 8.348 13.061 13.601 1.00 95.25 108 THR A N 1
ATOM 883 C CA . THR A 1 108 ? 9.807 12.976 13.500 1.00 95.25 108 THR A CA 1
ATOM 884 C C . THR A 1 108 ? 10.224 12.371 12.153 1.00 95.25 108 THR A C 1
ATOM 886 O O . THR A 1 108 ? 9.381 11.954 11.351 1.00 95.25 108 THR A O 1
ATOM 889 N N . ARG A 1 109 ? 11.531 12.339 11.870 1.00 93.31 109 ARG A N 1
ATOM 890 C CA . ARG A 1 109 ? 12.092 11.688 10.677 1.00 93.31 109 ARG A CA 1
ATOM 891 C C . ARG A 1 109 ? 12.364 10.214 10.963 1.00 93.31 109 ARG A C 1
ATOM 893 O O . ARG A 1 109 ? 13.145 9.889 11.851 1.00 93.31 109 ARG A O 1
ATOM 900 N N . GLY A 1 110 ? 11.726 9.333 10.199 1.00 90.31 110 GLY A N 1
ATOM 901 C CA . GLY A 1 110 ? 11.962 7.895 10.237 1.00 90.31 110 GLY A CA 1
ATOM 902 C C . GLY A 1 110 ? 13.023 7.430 9.236 1.00 90.31 110 GLY A C 1
ATOM 903 O O . GLY A 1 110 ? 13.807 8.208 8.690 1.00 90.31 110 GLY A O 1
ATOM 904 N N . VAL A 1 111 ? 13.025 6.124 8.958 1.00 86.75 111 VAL A N 1
ATOM 905 C CA . VAL A 1 111 ? 13.881 5.522 7.925 1.00 86.75 111 VAL A CA 1
ATOM 906 C C . VAL A 1 111 ? 13.554 6.120 6.550 1.00 86.75 111 VAL A C 1
ATOM 908 O O . VAL A 1 111 ? 12.387 6.315 6.217 1.00 86.75 111 VAL A O 1
ATOM 911 N N . TYR A 1 112 ? 14.590 6.391 5.749 1.00 81.88 112 TYR A N 1
ATOM 912 C CA . TYR A 1 112 ? 14.500 7.098 4.459 1.00 81.88 112 TYR A CA 1
ATOM 913 C C . TYR A 1 112 ? 13.952 8.534 4.555 1.00 81.88 112 TYR A C 1
ATOM 915 O O . TYR A 1 112 ? 13.384 9.028 3.582 1.00 81.88 112 TYR A O 1
ATOM 923 N N . ASP A 1 113 ? 14.089 9.183 5.718 1.00 87.75 113 ASP A N 1
ATOM 924 C CA . ASP A 1 113 ? 13.532 10.512 6.017 1.00 87.75 113 ASP A CA 1
ATOM 925 C C . ASP A 1 113 ? 12.003 10.594 5.864 1.00 87.75 113 ASP A C 1
ATOM 927 O O . ASP A 1 113 ? 11.424 11.677 5.747 1.00 87.75 113 ASP A O 1
ATOM 931 N N . ILE A 1 114 ? 11.324 9.443 5.893 1.00 89.94 114 ILE A N 1
ATOM 932 C CA . ILE A 1 114 ? 9.868 9.371 5.813 1.00 89.94 114 ILE A CA 1
ATOM 933 C C . ILE A 1 114 ? 9.281 9.847 7.153 1.00 89.94 114 ILE A C 1
ATOM 935 O O . ILE A 1 114 ? 9.675 9.322 8.199 1.00 89.94 114 ILE A O 1
ATOM 939 N N . PRO A 1 115 ? 8.343 10.816 7.160 1.00 93.69 115 PRO A N 1
ATOM 940 C CA . PRO A 1 115 ? 7.711 11.290 8.387 1.00 93.69 115 PRO A CA 1
ATOM 941 C C . PRO A 1 115 ? 7.001 10.173 9.160 1.00 93.69 115 PRO A C 1
ATOM 943 O O . PRO A 1 115 ? 6.221 9.411 8.585 1.00 93.69 115 PRO A O 1
ATOM 946 N N . LEU A 1 116 ? 7.222 10.130 10.473 1.00 94.00 116 LEU A N 1
ATOM 947 C CA . LEU A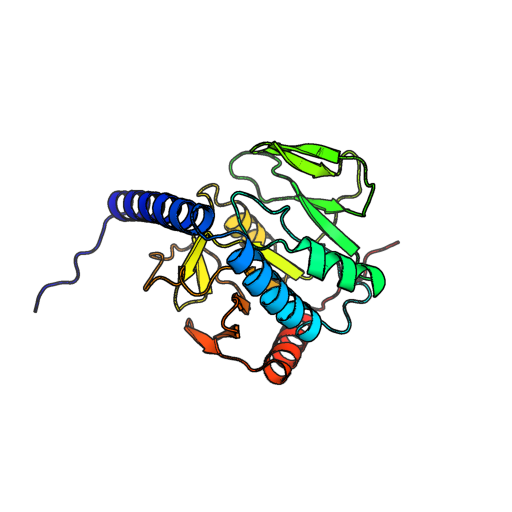 1 116 ? 6.618 9.170 11.398 1.00 94.00 116 LEU A CA 1
ATOM 948 C C . LEU A 1 116 ? 6.055 9.898 12.633 1.00 94.00 116 LEU A C 1
ATOM 950 O O . LEU A 1 116 ? 6.687 10.854 13.078 1.00 94.00 116 LEU A O 1
ATOM 954 N N . PRO A 1 117 ? 4.914 9.475 13.209 1.00 95.94 117 PRO A N 1
ATOM 955 C CA . PRO A 1 117 ? 4.413 10.038 14.456 1.00 95.94 117 PRO A CA 1
ATOM 956 C C . PRO A 1 117 ? 5.372 9.784 15.623 1.00 95.94 117 PRO A C 1
ATOM 958 O O . PRO A 1 117 ? 5.848 8.663 15.795 1.00 95.94 117 PRO A O 1
ATOM 961 N N . ASP A 1 118 ? 5.605 10.803 16.445 1.00 94.88 118 ASP A N 1
ATOM 962 C CA . ASP A 1 118 ? 6.506 10.742 17.599 1.00 94.88 118 ASP A CA 1
ATOM 963 C C . ASP A 1 118 ? 5.722 10.653 18.915 1.00 94.88 118 ASP A C 1
ATOM 965 O O . ASP A 1 118 ? 4.781 11.411 19.139 1.00 94.88 118 ASP A O 1
ATOM 969 N N . GLY A 1 119 ? 6.072 9.697 19.777 1.00 93.38 119 GLY A N 1
ATOM 970 C CA . GLY A 1 119 ? 5.425 9.520 21.084 1.00 93.38 119 GLY A CA 1
ATOM 971 C C . GLY A 1 119 ? 3.927 9.173 21.052 1.00 93.38 119 GLY A C 1
ATOM 972 O O . GLY A 1 119 ? 3.250 9.315 22.067 1.00 93.38 119 GLY A O 1
ATOM 973 N N . THR A 1 120 ? 3.384 8.726 19.916 1.00 97.12 120 THR A N 1
ATOM 974 C CA . THR A 1 120 ? 1.959 8.365 19.790 1.00 97.12 120 THR A CA 1
ATOM 975 C C . THR A 1 120 ? 1.697 6.880 20.105 1.00 97.12 120 THR A C 1
ATOM 977 O O . THR A 1 120 ? 2.626 6.056 20.042 1.00 97.12 120 THR A O 1
ATOM 980 N N . PRO A 1 121 ? 0.442 6.505 20.438 1.00 96.94 121 PRO A N 1
ATOM 981 C CA . PRO A 1 121 ? 0.080 5.119 20.725 1.00 96.94 121 PRO A CA 1
ATOM 982 C C . PRO A 1 121 ? 0.459 4.145 19.606 1.00 96.94 121 PRO A C 1
ATOM 984 O O . PRO A 1 121 ? 0.329 4.446 18.416 1.00 96.94 121 PRO A O 1
ATOM 987 N N . GLU A 1 122 ? 0.916 2.958 20.001 1.00 96.31 122 GLU A N 1
ATOM 988 C CA . GLU A 1 122 ? 1.082 1.826 19.091 1.00 96.31 122 GLU A CA 1
ATOM 989 C C . GLU A 1 122 ? -0.284 1.173 18.846 1.00 96.31 122 GLU A C 1
ATOM 991 O O . GLU A 1 122 ? -1.030 0.917 19.788 1.00 96.31 122 GLU A O 1
ATOM 996 N N . LEU A 1 123 ? -0.615 0.915 17.582 1.00 95.56 123 LEU A N 1
ATOM 997 C CA . LEU A 1 123 ? -1.883 0.326 17.161 1.00 95.56 123 LEU A CA 1
ATOM 998 C C . LEU A 1 123 ? -1.650 -0.913 16.300 1.00 95.56 123 LEU A C 1
ATOM 1000 O O . LEU A 1 123 ? -0.617 -1.059 15.648 1.00 95.56 123 LEU A O 1
ATOM 1004 N N . LEU A 1 124 ? -2.656 -1.782 16.245 1.00 94.81 124 LEU A N 1
ATOM 1005 C CA . LEU A 1 124 ? -2.674 -2.933 15.351 1.00 94.81 124 LEU A CA 1
ATOM 1006 C C . LEU A 1 124 ? -3.654 -2.669 14.198 1.00 94.81 124 LEU A C 1
ATOM 1008 O O . LEU A 1 124 ? -4.843 -2.497 14.468 1.00 94.81 124 LEU A O 1
ATOM 1012 N N . PRO A 1 125 ? -3.209 -2.627 12.929 1.00 96.50 125 PRO A N 1
ATOM 1013 C CA . PRO A 1 125 ? -4.108 -2.354 11.816 1.00 96.50 125 PRO A CA 1
ATOM 1014 C C . PRO A 1 125 ? -5.083 -3.508 11.568 1.00 96.50 125 PRO A C 1
ATOM 1016 O O . PRO A 1 125 ? -4.709 -4.684 11.561 1.00 96.50 125 PRO A O 1
ATOM 1019 N N . ASP A 1 126 ? -6.339 -3.159 11.314 1.00 97.19 126 ASP A N 1
ATOM 1020 C CA . ASP A 1 126 ? -7.358 -4.061 10.771 1.00 97.19 126 ASP A CA 1
ATOM 1021 C C . ASP A 1 126 ? -7.216 -4.148 9.247 1.00 97.19 126 ASP A C 1
ATOM 1023 O O . ASP A 1 126 ? -7.343 -5.214 8.649 1.00 97.19 126 ASP A O 1
ATOM 1027 N N . ILE A 1 127 ? -6.862 -3.026 8.617 1.00 97.94 127 ILE A N 1
ATOM 1028 C CA . ILE A 1 127 ? -6.597 -2.925 7.182 1.00 97.94 127 ILE A CA 1
ATOM 1029 C C . ILE A 1 127 ? -5.240 -2.250 6.994 1.00 97.94 127 ILE A C 1
ATOM 1031 O O . ILE A 1 127 ? -4.966 -1.226 7.617 1.00 97.94 127 ILE A O 1
ATOM 1035 N N . ALA A 1 128 ? -4.396 -2.797 6.126 1.00 98.00 128 ALA A N 1
ATOM 1036 C CA . ALA A 1 128 ? -3.118 -2.211 5.743 1.00 98.00 128 ALA A CA 1
ATOM 1037 C C . ALA A 1 128 ? -3.140 -1.820 4.261 1.00 98.00 128 ALA A C 1
ATOM 1039 O O . ALA A 1 128 ? -3.293 -2.674 3.391 1.00 98.00 128 ALA A O 1
ATOM 1040 N N . ILE A 1 129 ? -2.948 -0.533 3.978 1.00 98.44 129 ILE A N 1
ATOM 1041 C CA . ILE A 1 129 ? -2.717 0.007 2.640 1.00 98.44 129 ILE A CA 1
ATOM 1042 C C . ILE A 1 129 ? -1.216 -0.064 2.359 1.00 98.44 129 ILE A C 1
ATOM 1044 O O . ILE A 1 129 ? -0.420 0.671 2.948 1.00 98.44 129 ILE A O 1
ATOM 1048 N N . VAL A 1 130 ? -0.832 -0.985 1.480 1.00 98.12 130 VAL A N 1
ATOM 1049 C CA . VAL A 1 130 ? 0.554 -1.398 1.262 1.00 98.12 130 VAL A CA 1
ATOM 1050 C C . VAL A 1 130 ? 1.034 -0.908 -0.108 1.00 98.12 130 VAL A C 1
ATOM 1052 O O . VAL A 1 130 ? 0.569 -1.423 -1.126 1.00 98.12 130 VAL A O 1
ATOM 1055 N N . PRO A 1 131 ? 1.983 0.041 -0.192 1.00 97.38 131 PRO A N 1
ATOM 1056 C CA . PRO A 1 131 ? 2.524 0.465 -1.478 1.00 97.38 131 PRO A CA 1
ATOM 1057 C C . PRO A 1 131 ? 3.347 -0.652 -2.129 1.00 97.38 131 PRO A C 1
ATOM 1059 O O . PRO A 1 131 ? 4.050 -1.413 -1.451 1.00 97.38 131 PRO A O 1
ATOM 1062 N N . MET A 1 132 ? 3.272 -0.748 -3.456 1.00 97.62 132 MET A N 1
ATOM 1063 C CA . MET A 1 132 ? 3.995 -1.740 -4.255 1.00 97.62 132 MET A CA 1
ATOM 1064 C C . MET A 1 132 ? 4.730 -1.021 -5.392 1.00 97.62 132 MET A C 1
ATOM 1066 O O . MET A 1 132 ? 4.120 -0.256 -6.139 1.00 97.62 132 MET A O 1
ATOM 1070 N N . ASN A 1 133 ? 6.036 -1.268 -5.547 1.00 98.12 133 ASN A N 1
ATOM 1071 C CA . ASN A 1 133 ? 6.789 -0.747 -6.695 1.00 98.12 133 ASN A CA 1
ATOM 1072 C C . ASN A 1 133 ? 6.445 -1.502 -7.978 1.00 98.12 133 ASN A C 1
ATOM 1074 O O . ASN A 1 133 ? 6.471 -0.911 -9.046 1.00 98.12 133 ASN A O 1
ATOM 1078 N N . ALA A 1 134 ? 6.113 -2.784 -7.847 1.00 98.06 134 ALA A N 1
ATOM 1079 C CA . ALA A 1 134 ? 5.470 -3.585 -8.874 1.00 98.06 134 ALA A CA 1
ATOM 1080 C C . ALA A 1 134 ? 4.601 -4.652 -8.203 1.00 98.06 134 ALA A C 1
ATOM 1082 O O . ALA A 1 134 ? 4.823 -4.989 -7.032 1.00 98.06 134 ALA A O 1
ATOM 1083 N N . CYS A 1 135 ? 3.640 -5.202 -8.934 1.00 97.94 135 CYS A N 1
ATOM 1084 C CA . CYS A 1 135 ? 2.884 -6.370 -8.499 1.00 97.94 135 CYS A CA 1
ATOM 1085 C C . CYS A 1 135 ? 2.773 -7.394 -9.619 1.00 97.94 135 CYS A C 1
ATOM 1087 O O . CYS A 1 135 ? 2.794 -7.030 -10.793 1.00 97.94 135 CYS A O 1
ATOM 1089 N N . ASP A 1 136 ? 2.672 -8.670 -9.265 1.00 97.88 136 ASP A N 1
ATOM 1090 C CA . ASP A 1 136 ? 2.436 -9.712 -10.257 1.00 97.88 136 ASP A CA 1
ATOM 1091 C C . ASP A 1 136 ? 0.976 -10.154 -10.333 1.00 97.88 136 ASP A C 1
ATOM 1093 O O . ASP A 1 136 ? 0.102 -9.720 -9.576 1.00 97.88 136 ASP A O 1
ATOM 1097 N N . GLY A 1 137 ? 0.715 -11.045 -11.289 1.00 97.19 137 GLY A N 1
ATOM 1098 C CA . GLY A 1 137 ? -0.598 -11.631 -11.495 1.00 97.19 137 GLY A CA 1
ATOM 1099 C C . GLY A 1 137 ? -1.121 -12.425 -10.301 1.00 97.19 137 GLY A C 1
ATOM 1100 O O . GLY A 1 137 ? -2.320 -12.659 -10.282 1.00 97.19 137 GLY A O 1
ATOM 1101 N N . GLY A 1 138 ? -0.289 -12.811 -9.329 1.00 97.50 138 GLY A N 1
ATOM 1102 C CA . GLY A 1 138 ? -0.690 -13.523 -8.113 1.00 97.50 138 GLY A CA 1
ATOM 1103 C C . GLY A 1 138 ? -0.951 -12.620 -6.908 1.00 97.50 138 GLY A C 1
ATOM 1104 O O . GLY A 1 138 ? -1.256 -13.128 -5.834 1.00 97.50 138 GLY A O 1
ATOM 1105 N N . GLY A 1 139 ? -0.841 -11.298 -7.070 1.00 97.38 139 GLY A N 1
ATOM 1106 C CA . GLY A 1 139 ? -1.021 -10.336 -5.983 1.00 97.38 139 GLY A CA 1
ATOM 1107 C C . GLY A 1 139 ? 0.207 -10.192 -5.084 1.00 97.38 139 GLY A C 1
ATOM 1108 O O . GLY A 1 139 ? 0.128 -9.530 -4.046 1.00 97.38 139 GLY A O 1
ATOM 1109 N N . TYR A 1 140 ? 1.348 -10.771 -5.466 1.00 97.81 140 TYR A N 1
ATOM 1110 C CA . TYR A 1 140 ? 2.600 -10.557 -4.757 1.00 97.81 140 TYR A CA 1
ATOM 1111 C C . TYR A 1 140 ? 3.199 -9.202 -5.112 1.00 97.81 140 TYR A C 1
ATOM 1113 O O . TYR A 1 140 ? 2.988 -8.653 -6.197 1.00 97.81 140 TYR A O 1
ATOM 1121 N N . ARG A 1 141 ? 3.963 -8.648 -4.169 1.00 97.19 141 ARG A N 1
ATOM 1122 C CA . ARG A 1 141 ? 4.506 -7.295 -4.268 1.00 97.19 141 ARG A CA 1
ATOM 1123 C C . ARG A 1 141 ? 6.018 -7.284 -4.415 1.00 97.19 141 ARG A C 1
ATOM 1125 O O . ARG A 1 141 ? 6.743 -7.962 -3.694 1.00 97.19 141 ARG A O 1
ATOM 1132 N N . LEU A 1 142 ? 6.508 -6.377 -5.245 1.00 97.25 142 LEU A N 1
ATOM 1133 C CA . LEU A 1 142 ? 7.890 -5.935 -5.201 1.00 97.25 142 LEU A CA 1
ATOM 1134 C C . LEU A 1 142 ? 7.968 -4.642 -4.375 1.00 97.25 142 LEU A C 1
ATOM 1136 O O . LEU A 1 142 ? 7.561 -3.575 -4.826 1.00 97.25 142 LEU A O 1
ATOM 1140 N N . GLY A 1 143 ? 8.463 -4.730 -3.137 1.00 95.31 143 GLY A N 1
ATOM 1141 C CA . GLY A 1 143 ? 8.706 -3.564 -2.269 1.00 95.31 143 GLY A CA 1
ATOM 1142 C C . GLY A 1 143 ? 10.095 -2.938 -2.466 1.00 95.31 143 GLY A C 1
ATOM 1143 O O . GLY A 1 143 ? 10.782 -3.223 -3.440 1.00 95.31 143 GLY A O 1
ATOM 1144 N N . TYR A 1 144 ? 10.566 -2.140 -1.501 1.00 94.56 144 TYR A N 1
ATOM 1145 C CA . TYR A 1 144 ? 11.909 -1.519 -1.518 1.00 94.56 144 TYR A CA 1
ATOM 1146 C C . TYR A 1 144 ? 13.075 -2.465 -1.167 1.00 94.56 144 TYR A C 1
ATOM 1148 O O . TYR A 1 144 ? 14.221 -2.036 -1.122 1.00 94.56 144 TYR A O 1
ATOM 1156 N N . GLY A 1 145 ? 12.807 -3.748 -0.904 1.00 91.38 145 GLY A N 1
ATOM 1157 C CA . GLY A 1 145 ? 13.840 -4.755 -0.611 1.00 91.38 145 GLY A CA 1
ATOM 1158 C C . GLY A 1 145 ? 14.137 -4.983 0.876 1.00 91.38 145 GLY A C 1
ATOM 1159 O O . GLY A 1 145 ? 14.819 -5.940 1.214 1.00 91.38 145 GLY A O 1
ATOM 1160 N N . GLY A 1 146 ? 13.571 -4.181 1.783 1.00 89.00 146 GLY A N 1
ATOM 1161 C CA . GLY A 1 146 ? 13.728 -4.395 3.228 1.00 89.00 146 GLY A CA 1
ATOM 1162 C C . GLY A 1 146 ? 12.933 -5.582 3.798 1.00 89.00 146 GLY A C 1
ATOM 1163 O O . GLY A 1 146 ? 13.194 -5.996 4.925 1.00 89.00 146 GLY A O 1
ATOM 1164 N N . GLY A 1 147 ? 11.947 -6.117 3.065 1.00 91.81 147 GLY A N 1
ATOM 1165 C CA . GLY A 1 147 ? 11.075 -7.222 3.510 1.00 91.81 147 GLY A CA 1
ATOM 1166 C C . GLY A 1 147 ? 10.202 -6.899 4.732 1.00 91.81 147 GLY A C 1
ATOM 1167 O O . GLY A 1 147 ? 9.772 -7.799 5.444 1.00 91.81 147 GLY A O 1
ATOM 1168 N N . TYR A 1 148 ? 9.999 -5.612 5.032 1.00 94.31 148 TYR A N 1
ATOM 1169 C CA . TYR A 1 148 ? 9.290 -5.167 6.233 1.00 94.31 148 TYR A CA 1
ATOM 1170 C C . TYR A 1 148 ? 7.825 -5.600 6.250 1.00 94.31 148 TYR A C 1
ATOM 1172 O O . TYR A 1 148 ? 7.403 -6.237 7.207 1.00 94.31 148 TYR A O 1
ATOM 1180 N N . PHE A 1 149 ? 7.075 -5.310 5.184 1.00 95.56 149 PHE A N 1
ATOM 1181 C CA . PHE A 1 149 ? 5.674 -5.720 5.105 1.00 95.56 149 PHE A CA 1
ATOM 1182 C C . PHE A 1 149 ? 5.509 -7.230 5.023 1.00 95.56 149 PHE A C 1
ATOM 1184 O O . PHE A 1 149 ? 4.617 -7.733 5.678 1.00 95.56 149 PHE A O 1
ATOM 1191 N N . ASP A 1 150 ? 6.354 -7.955 4.292 1.00 94.44 150 ASP A N 1
ATOM 1192 C CA . ASP A 1 150 ? 6.233 -9.415 4.192 1.00 94.44 150 ASP A CA 1
ATOM 1193 C C . ASP A 1 150 ? 6.368 -10.059 5.580 1.0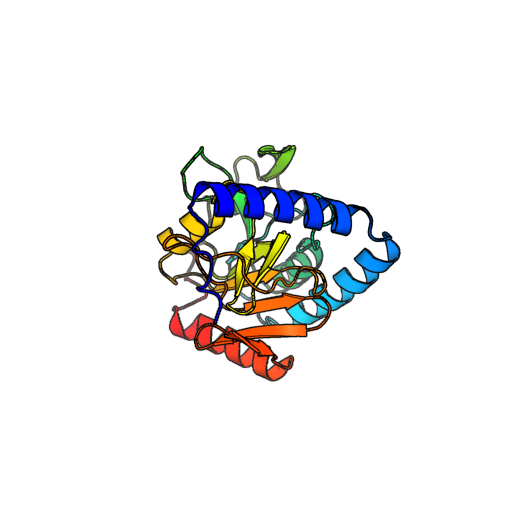0 94.44 150 ASP A C 1
ATOM 1195 O O . ASP A 1 150 ? 5.506 -10.826 6.002 1.00 94.44 150 ASP A O 1
ATOM 1199 N N . ARG A 1 151 ? 7.355 -9.613 6.374 1.00 95.44 151 ARG A N 1
ATOM 1200 C CA . ARG A 1 151 ? 7.481 -10.009 7.787 1.00 95.44 151 ARG A CA 1
ATOM 1201 C C . ARG A 1 151 ? 6.305 -9.554 8.647 1.00 95.44 151 ARG A C 1
ATOM 1203 O O . ARG A 1 151 ? 5.867 -10.313 9.502 1.00 95.44 151 ARG A O 1
ATOM 1210 N N . THR A 1 152 ? 5.810 -8.332 8.460 1.00 95.81 152 THR A N 1
ATOM 1211 C CA . THR A 1 152 ? 4.644 -7.824 9.197 1.00 95.81 152 THR A CA 1
ATOM 1212 C C . THR A 1 152 ? 3.393 -8.638 8.905 1.00 95.81 152 THR A C 1
ATOM 1214 O O . THR A 1 152 ? 2.723 -9.063 9.835 1.00 95.81 152 THR A O 1
ATOM 1217 N N . LEU A 1 153 ? 3.077 -8.881 7.638 1.00 95.06 153 LEU A N 1
ATOM 1218 C CA . LEU A 1 153 ? 1.885 -9.611 7.223 1.00 95.06 153 LEU A CA 1
ATOM 1219 C C . LEU A 1 153 ? 1.963 -11.081 7.635 1.00 95.06 153 LEU A C 1
ATOM 1221 O O . LEU A 1 153 ? 0.962 -11.624 8.097 1.00 95.06 153 LEU A O 1
ATOM 1225 N N . ALA A 1 154 ? 3.149 -11.692 7.550 1.00 93.38 154 ALA A N 1
ATOM 1226 C CA . ALA A 1 154 ? 3.388 -13.029 8.082 1.00 93.38 154 ALA A CA 1
ATOM 1227 C C . ALA A 1 154 ? 3.167 -13.077 9.603 1.00 93.38 154 ALA A C 1
ATOM 1229 O O . ALA A 1 154 ? 2.434 -13.934 10.079 1.00 93.38 154 ALA A O 1
ATOM 1230 N N . ALA A 1 155 ? 3.723 -12.121 10.359 1.00 92.06 155 ALA A N 1
ATOM 1231 C CA . ALA A 1 155 ? 3.568 -12.053 11.815 1.00 92.06 155 ALA A CA 1
ATOM 1232 C C . ALA A 1 155 ? 2.131 -11.747 12.272 1.00 92.06 155 ALA A C 1
ATOM 1234 O O . ALA A 1 155 ? 1.756 -12.079 13.393 1.00 92.06 155 ALA A O 1
ATOM 1235 N N . LEU A 1 156 ? 1.328 -11.098 11.425 1.00 89.12 156 LEU A N 1
ATOM 1236 C CA . LEU A 1 156 ? -0.083 -10.840 11.703 1.00 89.12 156 LEU A CA 1
ATOM 1237 C C . LEU A 1 156 ? -0.981 -12.038 11.373 1.00 89.12 156 LEU A C 1
ATOM 1239 O O . LEU A 1 156 ? -2.149 -11.986 11.738 1.00 89.12 156 LEU A O 1
ATOM 1243 N N . GLU A 1 157 ? -0.476 -13.085 10.710 1.00 82.38 157 GLU A N 1
ATOM 1244 C CA . GLU A 1 157 ? -1.174 -14.358 10.457 1.00 82.38 157 GLU A CA 1
ATOM 1245 C C . GLU A 1 157 ? -2.634 -14.187 9.997 1.00 82.38 157 GLU A C 1
ATOM 1247 O O . GLU A 1 157 ? -3.566 -14.687 10.623 1.00 82.38 157 GLU A O 1
ATOM 1252 N N . GLN A 1 158 ? -2.866 -13.435 8.915 1.00 75.94 158 GLN A N 1
ATOM 1253 C CA . GLN A 1 158 ? -4.216 -13.165 8.387 1.00 75.94 158 GLN A CA 1
ATOM 1254 C C . GLN A 1 158 ? -5.129 -12.358 9.326 1.00 75.94 158 GLN A C 1
ATOM 1256 O O . GLN A 1 158 ? -6.305 -12.202 9.035 1.00 75.94 158 GLN A O 1
ATOM 1261 N N . ARG A 1 159 ? -4.629 -11.759 10.410 1.00 86.50 159 ARG A N 1
ATOM 1262 C CA . ARG A 1 159 ? -5.414 -10.846 11.263 1.00 86.50 159 ARG A CA 1
ATOM 1263 C C . ARG A 1 159 ? -5.497 -9.424 10.691 1.00 86.50 159 ARG A C 1
ATOM 1265 O O . ARG A 1 159 ? -5.910 -8.506 11.377 1.00 86.50 159 ARG A O 1
ATOM 1272 N N . VAL A 1 160 ? -5.077 -9.187 9.456 1.00 95.44 160 VAL A N 1
ATOM 1273 C CA . VAL A 1 160 ? -5.136 -7.874 8.795 1.00 95.44 160 VAL A CA 1
ATOM 1274 C C . VAL A 1 160 ? -5.576 -8.074 7.359 1.00 95.44 160 VAL A C 1
ATOM 1276 O O . VAL A 1 160 ? -5.164 -9.055 6.749 1.00 95.44 160 VAL A O 1
ATOM 1279 N N . VAL A 1 161 ? -6.394 -7.179 6.807 1.00 97.56 161 VAL A N 1
ATOM 1280 C CA . VAL A 1 161 ? -6.659 -7.126 5.362 1.00 97.56 161 VAL A CA 1
ATOM 1281 C C . VAL A 1 161 ? -5.596 -6.293 4.667 1.00 97.56 161 VAL A C 1
ATOM 1283 O O . VAL A 1 161 ? -5.484 -5.094 4.910 1.00 97.56 161 VAL A O 1
ATOM 1286 N N . ALA A 1 162 ? -4.799 -6.927 3.811 1.00 97.94 162 ALA A N 1
ATOM 1287 C CA . ALA A 1 162 ? -3.736 -6.283 3.058 1.00 97.94 162 ALA A CA 1
ATOM 1288 C C . ALA A 1 162 ? -4.259 -5.831 1.691 1.00 97.94 162 ALA A C 1
ATOM 1290 O O . ALA A 1 162 ? -4.611 -6.648 0.838 1.00 97.94 162 ALA A O 1
ATOM 1291 N N . ILE A 1 163 ? -4.287 -4.517 1.480 1.00 98.56 163 ILE A N 1
ATOM 1292 C CA . ILE A 1 163 ? -4.680 -3.891 0.220 1.00 98.56 163 ILE A CA 1
ATOM 1293 C C . ILE A 1 163 ? -3.430 -3.285 -0.410 1.00 98.56 163 ILE A C 1
ATOM 1295 O O . ILE A 1 163 ? -2.908 -2.269 0.051 1.00 98.56 163 ILE A O 1
ATOM 1299 N N . GLY A 1 164 ? -2.947 -3.917 -1.472 1.00 98.50 164 GLY A N 1
ATOM 1300 C CA . GLY A 1 164 ? -1.868 -3.401 -2.296 1.00 98.50 164 GLY A CA 1
ATOM 1301 C C . GLY A 1 164 ? -2.311 -2.179 -3.096 1.00 98.50 164 GLY A C 1
ATOM 1302 O O . GLY A 1 164 ? -3.391 -2.180 -3.683 1.00 98.50 164 GLY A O 1
ATOM 1303 N N . VAL A 1 165 ? -1.474 -1.147 -3.155 1.00 98.69 165 VAL A N 1
ATOM 1304 C CA . VAL A 1 165 ? -1.686 0.020 -4.023 1.00 98.69 165 VAL A CA 1
ATOM 1305 C C . VAL A 1 165 ? -0.479 0.227 -4.924 1.00 98.69 165 VAL A C 1
ATOM 1307 O O . VAL A 1 165 ? 0.667 0.268 -4.468 1.00 98.69 165 VAL A O 1
ATOM 1310 N N . THR A 1 166 ? -0.736 0.335 -6.222 1.00 98.00 166 THR A N 1
ATOM 1311 C CA . THR A 1 166 ? 0.295 0.529 -7.246 1.00 98.00 166 THR A CA 1
ATOM 1312 C C . THR A 1 166 ? -0.318 1.115 -8.514 1.00 98.00 166 THR A C 1
ATOM 1314 O O . THR A 1 166 ? -1.532 1.299 -8.568 1.00 98.00 166 THR A O 1
ATOM 1317 N N . TYR A 1 167 ? 0.500 1.413 -9.521 1.00 98.44 167 TYR A N 1
ATOM 1318 C CA . TYR A 1 167 ? -0.003 1.831 -10.830 1.00 98.44 167 TYR A CA 1
ATOM 1319 C C . TYR A 1 167 ? -0.127 0.626 -11.770 1.00 98.44 167 TYR A C 1
ATOM 1321 O O . TYR A 1 167 ? 0.671 -0.312 -11.686 1.00 98.44 167 TYR A O 1
ATOM 1329 N N . ASP A 1 168 ? -1.111 0.627 -12.670 1.00 97.88 168 ASP A N 1
ATOM 1330 C CA . ASP A 1 168 ? -1.402 -0.529 -13.533 1.00 97.88 168 ASP A CA 1
ATOM 1331 C C . ASP A 1 168 ? -0.231 -0.857 -14.470 1.00 97.88 168 ASP A C 1
ATOM 1333 O O . ASP A 1 168 ? 0.080 -2.024 -14.701 1.00 97.88 168 ASP A O 1
ATOM 1337 N N . ALA A 1 169 ? 0.502 0.171 -14.906 1.00 97.75 169 ALA A N 1
ATOM 1338 C CA . ALA A 1 169 ? 1.717 0.018 -15.703 1.00 97.75 169 ALA A CA 1
ATOM 1339 C C . ALA A 1 169 ? 2.810 -0.812 -15.006 1.00 97.75 169 ALA A C 1
ATOM 1341 O O . ALA A 1 169 ? 3.572 -1.490 -15.683 1.00 97.75 169 ALA A O 1
ATOM 1342 N N . SER A 1 170 ? 2.873 -0.797 -13.669 1.00 97.06 170 SER A N 1
ATOM 1343 C CA . SER A 1 170 ? 3.849 -1.566 -12.880 1.00 97.06 170 SER A CA 1
ATOM 1344 C C . SER A 1 170 ? 3.394 -2.997 -12.554 1.00 97.06 170 SER A C 1
ATOM 1346 O O . 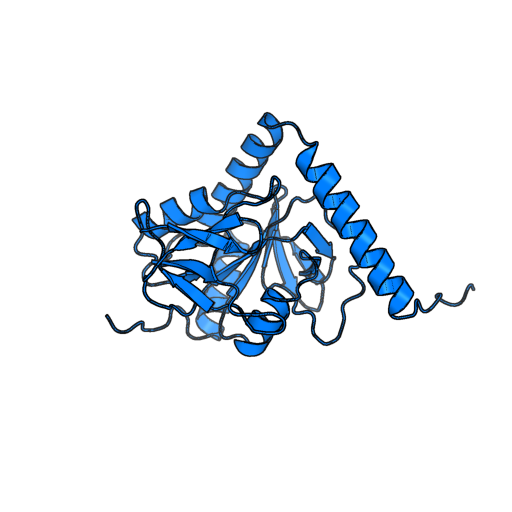SER A 1 170 ? 3.904 -3.633 -11.627 1.00 97.06 170 SER A O 1
ATOM 1348 N N . ARG A 1 171 ? 2.437 -3.534 -13.318 1.00 97.25 171 ARG A N 1
ATOM 1349 C CA . ARG A 1 171 ? 2.093 -4.957 -13.284 1.00 97.25 171 ARG A CA 1
ATOM 1350 C C . ARG A 1 171 ? 3.101 -5.755 -14.103 1.00 97.25 171 ARG A C 1
ATOM 1352 O O . ARG A 1 171 ? 3.239 -5.558 -15.306 1.00 97.25 171 ARG A O 1
ATOM 1359 N N . VAL A 1 172 ? 3.788 -6.684 -13.450 1.00 97.38 172 VAL A N 1
ATOM 1360 C CA . VAL A 1 172 ? 4.815 -7.534 -14.064 1.00 97.38 172 VAL A CA 1
ATOM 1361 C C . VAL A 1 172 ? 4.332 -8.983 -14.183 1.00 97.38 172 VAL A C 1
ATOM 1363 O O . VAL A 1 172 ? 3.470 -9.407 -13.413 1.00 97.38 172 VAL A O 1
ATOM 1366 N N . PRO A 1 173 ? 4.875 -9.788 -15.115 1.00 95.88 173 PRO A N 1
ATOM 1367 C CA . PRO A 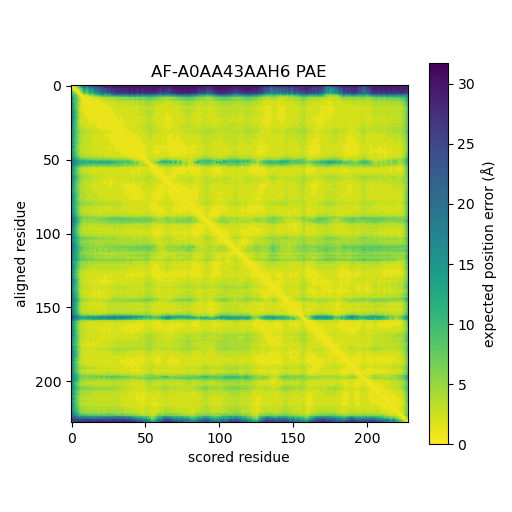1 173 ? 4.464 -11.188 -15.258 1.00 95.88 173 PRO A CA 1
ATOM 1368 C C . PRO A 1 173 ? 4.676 -12.036 -13.995 1.00 95.88 173 PRO A C 1
ATOM 1370 O O . PRO A 1 173 ? 3.902 -12.947 -13.719 1.00 95.88 173 PRO A O 1
ATOM 1373 N N . THR A 1 174 ? 5.724 -11.742 -13.227 1.00 96.50 174 THR A N 1
ATOM 1374 C CA . THR A 1 174 ? 6.086 -12.430 -11.984 1.00 96.50 174 THR A CA 1
ATOM 1375 C C . THR A 1 174 ? 6.972 -11.513 -11.157 1.00 96.50 174 THR A C 1
ATOM 1377 O O . THR A 1 174 ? 7.680 -10.694 -11.738 1.00 96.50 174 THR A O 1
ATOM 1380 N N . ILE A 1 175 ? 6.984 -11.654 -9.831 1.00 96.12 175 ILE A N 1
ATOM 1381 C CA . ILE A 1 175 ? 8.089 -11.138 -9.003 1.00 96.12 175 ILE A CA 1
ATOM 1382 C C . ILE A 1 175 ? 9.091 -12.236 -8.609 1.00 96.12 175 ILE A C 1
ATOM 1384 O O . ILE A 1 175 ? 9.951 -12.012 -7.754 1.00 96.12 175 ILE A O 1
ATOM 1388 N N . TYR A 1 176 ? 8.937 -13.438 -9.169 1.00 96.19 176 TYR A N 1
ATOM 1389 C CA . TYR A 1 176 ? 9.510 -14.693 -8.678 1.00 96.19 176 TYR A CA 1
ATOM 1390 C C . TYR A 1 176 ? 9.228 -14.891 -7.181 1.00 96.19 176 TYR A C 1
ATOM 1392 O O . TYR A 1 176 ? 10.179 -14.832 -6.397 1.00 96.19 176 TYR A O 1
ATOM 1400 N N . PRO A 1 177 ? 7.952 -15.014 -6.749 1.00 95.69 177 PRO A N 1
ATOM 1401 C CA . PRO A 1 177 ? 7.590 -15.091 -5.331 1.00 95.69 177 PRO A CA 1
ATOM 1402 C C . PRO A 1 177 ? 8.406 -16.138 -4.567 1.00 95.69 177 PRO A C 1
ATOM 1404 O O . PRO A 1 177 ? 8.652 -17.234 -5.064 1.00 95.69 177 PRO A O 1
ATOM 1407 N N . GLN A 1 178 ? 8.835 -15.785 -3.361 1.00 94.75 178 GLN A N 1
ATOM 1408 C CA . GLN A 1 178 ? 9.563 -16.650 -2.438 1.00 94.75 178 GLN A CA 1
ATOM 1409 C C . GLN A 1 178 ? 8.640 -17.091 -1.299 1.00 94.75 178 GLN A C 1
ATOM 1411 O O . GLN A 1 178 ? 7.619 -16.461 -1.041 1.00 94.75 178 GLN A O 1
ATOM 1416 N N . ALA A 1 179 ? 9.025 -18.133 -0.557 1.00 93.25 179 ALA A N 1
ATOM 1417 C CA . ALA A 1 179 ? 8.204 -18.690 0.528 1.00 93.25 179 ALA A CA 1
ATOM 1418 C C . ALA A 1 179 ? 7.838 -17.683 1.639 1.00 93.25 179 ALA A C 1
ATOM 1420 O O . ALA A 1 179 ? 6.868 -17.889 2.360 1.00 93.25 179 ALA A O 1
ATOM 1421 N N . HIS A 1 180 ? 8.617 -16.608 1.790 1.00 91.69 180 HIS A N 1
ATOM 1422 C CA . HIS A 1 180 ? 8.360 -15.547 2.764 1.00 91.69 180 HIS A CA 1
ATOM 1423 C C . HIS A 1 180 ? 7.539 -14.378 2.206 1.00 91.69 180 HIS A C 1
ATOM 1425 O O . HIS A 1 180 ? 7.137 -13.515 2.984 1.00 91.69 180 HIS A O 1
ATOM 1431 N N . ASP A 1 181 ? 7.341 -14.301 0.888 1.00 95.56 181 ASP A N 1
ATOM 1432 C CA . ASP A 1 181 ? 6.547 -13.238 0.282 1.00 95.56 181 ASP A CA 1
ATOM 1433 C C . ASP A 1 181 ? 5.063 -13.513 0.541 1.00 95.56 181 ASP A C 1
ATOM 1435 O O . ASP A 1 181 ? 4.578 -14.633 0.364 1.00 95.56 181 ASP A O 1
ATOM 1439 N N . VAL A 1 182 ? 4.328 -12.480 0.951 1.00 95.69 182 VAL A N 1
ATOM 1440 C CA . VAL A 1 182 ? 2.898 -12.593 1.259 1.00 95.69 182 VAL A CA 1
ATOM 1441 C C . VAL A 1 182 ? 2.104 -11.874 0.175 1.00 95.69 182 VAL A C 1
ATOM 1443 O O . VAL A 1 182 ? 2.338 -10.696 -0.099 1.00 95.69 182 VAL A O 1
ATOM 1446 N N . ALA A 1 183 ? 1.164 -12.579 -0.455 1.00 96.75 183 ALA A N 1
ATOM 1447 C CA . ALA A 1 183 ? 0.259 -11.978 -1.429 1.00 96.75 183 ALA A CA 1
ATOM 1448 C C . ALA A 1 183 ? -0.723 -11.016 -0.741 1.00 96.75 183 ALA A C 1
ATOM 1450 O O . ALA A 1 183 ? -1.151 -11.249 0.391 1.00 96.75 183 ALA A O 1
ATOM 1451 N N . MET A 1 184 ? -1.085 -9.933 -1.427 1.00 97.94 184 MET A N 1
ATOM 1452 C CA . MET A 1 184 ? -2.141 -9.031 -0.962 1.00 97.94 184 MET A CA 1
ATOM 1453 C C . MET A 1 184 ? -3.506 -9.693 -1.138 1.00 97.94 184 MET A C 1
ATOM 1455 O O . MET A 1 184 ? -3.695 -10.489 -2.056 1.00 97.94 184 MET A O 1
ATOM 1459 N N . ASP A 1 185 ? -4.481 -9.322 -0.313 1.00 97.94 185 ASP A N 1
ATOM 1460 C CA . ASP A 1 185 ? -5.862 -9.782 -0.485 1.00 97.94 185 ASP A CA 1
ATOM 1461 C C . ASP A 1 185 ? -6.531 -9.080 -1.665 1.00 97.94 185 ASP A C 1
ATOM 1463 O O . ASP A 1 185 ? -7.221 -9.698 -2.479 1.00 97.94 185 ASP A O 1
ATOM 1467 N N . LEU A 1 186 ? -6.295 -7.770 -1.748 1.00 98.50 186 LEU A N 1
ATOM 1468 C CA . LEU A 1 186 ? -6.815 -6.882 -2.774 1.00 98.50 186 LEU A CA 1
ATOM 1469 C C . LEU A 1 186 ? -5.675 -6.046 -3.358 1.00 98.50 186 LEU A C 1
ATOM 1471 O O . LEU A 1 186 ? -4.722 -5.709 -2.658 1.00 98.50 186 LEU A O 1
ATOM 1475 N N . VAL A 1 187 ? -5.797 -5.659 -4.624 1.00 98.69 187 VAL A N 1
ATOM 1476 C CA . VAL A 1 187 ? -4.906 -4.699 -5.283 1.00 98.69 187 VAL A CA 1
ATOM 1477 C C . VAL A 1 187 ? -5.759 -3.614 -5.925 1.00 98.69 187 VAL A C 1
ATOM 1479 O O . VAL A 1 187 ? -6.715 -3.908 -6.639 1.00 98.69 187 VAL A O 1
ATOM 1482 N N . VAL A 1 188 ? -5.415 -2.356 -5.669 1.00 98.69 188 VAL A N 1
ATOM 1483 C CA . VAL A 1 188 ? -6.029 -1.184 -6.295 1.00 98.69 188 VAL A CA 1
ATOM 1484 C C . VAL A 1 188 ? -4.998 -0.501 -7.180 1.00 98.69 188 VAL A C 1
ATOM 1486 O O . VAL A 1 188 ? -3.902 -0.166 -6.725 1.00 98.69 188 VAL A O 1
ATOM 1489 N N . THR A 1 189 ? -5.383 -0.261 -8.428 1.00 98.62 189 THR A N 1
ATOM 1490 C CA . THR A 1 189 ? -4.664 0.594 -9.376 1.00 98.62 189 THR A CA 1
ATOM 1491 C C . THR A 1 189 ? -5.590 1.688 -9.889 1.00 98.62 189 THR A C 1
ATOM 1493 O O . THR A 1 189 ? -6.789 1.710 -9.602 1.00 98.62 189 THR A O 1
ATOM 1496 N N . GLU A 1 190 ? -5.062 2.622 -10.672 1.00 98.19 190 GLU A N 1
ATOM 1497 C CA . GLU A 1 190 ? -5.891 3.552 -11.427 1.00 98.19 190 GLU A CA 1
ATOM 1498 C C . GLU A 1 190 ? -6.809 2.831 -12.420 1.00 98.19 190 GLU A C 1
ATOM 1500 O O . GLU A 1 190 ? -7.843 3.383 -12.777 1.00 98.19 190 GLU A O 1
ATOM 1505 N N . ALA A 1 191 ? -6.477 1.622 -12.881 1.00 97.81 191 ALA A N 1
ATOM 1506 C CA . ALA A 1 191 ? -7.310 0.892 -13.831 1.00 97.81 191 ALA A CA 1
ATOM 1507 C C . ALA A 1 191 ? -8.531 0.273 -13.138 1.00 97.81 191 ALA A C 1
ATOM 1509 O O . ALA A 1 191 ? -9.639 0.324 -13.682 1.00 97.81 191 ALA A O 1
ATOM 1510 N N . GLY A 1 192 ? -8.366 -0.220 -11.908 1.00 97.62 192 GLY A N 1
ATOM 1511 C CA . GLY A 1 192 ? -9.466 -0.787 -11.142 1.00 97.62 192 GLY A CA 1
ATOM 1512 C C . GLY A 1 192 ? -9.051 -1.497 -9.861 1.00 97.62 192 GLY A C 1
ATOM 1513 O O . GLY A 1 192 ? -7.962 -1.295 -9.324 1.00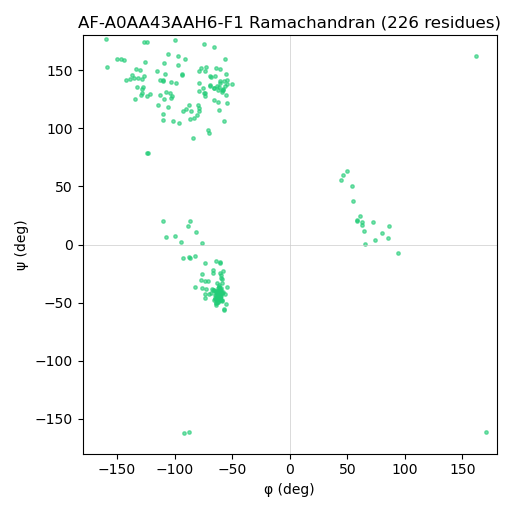 97.62 192 GLY A O 1
ATOM 1514 N N . LEU A 1 193 ? -9.969 -2.327 -9.377 1.00 98.38 193 LEU A N 1
ATOM 1515 C CA . LEU A 1 193 ? -9.820 -3.138 -8.181 1.00 98.38 193 LEU A CA 1
ATOM 1516 C C . LEU A 1 193 ? -9.699 -4.610 -8.569 1.00 98.38 193 LEU A C 1
ATOM 1518 O O . LEU A 1 193 ? -10.394 -5.090 -9.463 1.00 98.38 193 LEU A O 1
ATOM 1522 N N . TYR A 1 194 ? -8.848 -5.333 -7.855 1.00 98.44 194 TYR A N 1
ATOM 1523 C CA . TYR A 1 194 ? -8.604 -6.747 -8.078 1.00 98.44 194 TYR A CA 1
ATOM 1524 C C . TYR A 1 194 ? -8.572 -7.494 -6.747 1.00 98.44 194 TYR A C 1
ATOM 1526 O O . TYR A 1 194 ? -8.046 -6.973 -5.766 1.00 98.44 194 TYR A O 1
ATOM 1534 N N . ALA A 1 195 ? -9.089 -8.720 -6.720 1.00 98.19 195 ALA A N 1
ATOM 1535 C CA . ALA A 1 195 ? -8.941 -9.640 -5.595 1.00 98.19 195 ALA A CA 1
ATOM 1536 C C . ALA A 1 195 ? -8.025 -10.804 -5.952 1.00 98.19 195 ALA A C 1
ATOM 1538 O O . ALA A 1 195 ? -8.112 -11.359 -7.050 1.00 98.19 195 ALA A O 1
ATOM 1539 N N . THR A 1 196 ? -7.190 -11.210 -5.003 1.00 96.94 196 THR A N 1
ATOM 1540 C CA . THR A 1 196 ? -6.334 -12.386 -5.147 1.00 96.94 196 THR A CA 1
ATOM 1541 C C . THR A 1 196 ? -7.149 -13.646 -4.870 1.00 96.94 196 THR A C 1
ATOM 1543 O O . THR A 1 196 ? -7.579 -13.901 -3.747 1.00 96.94 196 THR A O 1
ATOM 1546 N N . ARG A 1 197 ? -7.383 -14.456 -5.906 1.00 93.00 197 ARG A N 1
ATOM 1547 C CA . ARG A 1 197 ? -8.162 -15.699 -5.848 1.00 93.00 197 ARG A CA 1
ATOM 1548 C C . ARG A 1 197 ? -7.426 -16.804 -6.591 1.00 93.00 197 ARG A C 1
ATOM 1550 O O . ARG A 1 197 ? -7.070 -16.636 -7.753 1.00 93.00 197 ARG A O 1
ATOM 1557 N N . GLY A 1 198 ? -7.182 -17.933 -5.923 1.00 89.69 198 GLY A N 1
ATOM 1558 C CA . GLY A 1 198 ? -6.503 -19.083 -6.536 1.00 89.69 198 GLY A CA 1
ATOM 1559 C C . GLY A 1 198 ? -5.137 -18.738 -7.147 1.00 89.69 198 GLY A C 1
ATOM 1560 O O . GLY A 1 198 ? -4.817 -19.221 -8.228 1.00 89.69 198 GLY A O 1
ATOM 1561 N N . GLY A 1 199 ? -4.375 -17.845 -6.503 1.00 90.81 199 GLY A N 1
ATOM 1562 C CA . GLY A 1 199 ? -3.071 -17.386 -6.999 1.00 90.81 199 GLY A CA 1
ATOM 1563 C C . GLY A 1 199 ? -3.143 -16.445 -8.206 1.00 90.81 199 GLY A C 1
ATOM 1564 O O . GLY A 1 199 ? -2.162 -16.327 -8.936 1.00 90.81 199 GLY A O 1
ATOM 1565 N N . ARG A 1 200 ? -4.296 -15.807 -8.458 1.00 95.38 200 ARG A N 1
ATOM 1566 C CA . ARG A 1 200 ? -4.497 -14.870 -9.571 1.00 95.38 200 ARG A CA 1
ATOM 1567 C C . ARG A 1 200 ? -5.284 -13.631 -9.144 1.00 95.38 200 ARG A C 1
ATOM 1569 O O . ARG A 1 200 ? -6.211 -13.728 -8.348 1.00 95.38 200 ARG A O 1
ATOM 1576 N N . LEU A 1 201 ? -4.967 -12.481 -9.728 1.00 97.06 201 LEU A N 1
ATOM 1577 C CA . LEU A 1 201 ? -5.733 -11.247 -9.602 1.00 97.06 201 LEU A CA 1
ATOM 1578 C C . LEU A 1 201 ? -6.957 -11.304 -10.518 1.00 97.06 201 LEU A C 1
ATOM 1580 O O . LEU A 1 201 ? -6.833 -11.329 -11.743 1.00 97.06 201 LEU A O 1
ATOM 1584 N N . ALA A 1 202 ? -8.141 -11.303 -9.914 1.00 97.50 202 ALA A N 1
ATOM 1585 C CA . ALA A 1 202 ? -9.423 -11.210 -10.598 1.00 97.50 202 ALA A CA 1
ATOM 1586 C C . ALA A 1 202 ? -9.980 -9.791 -10.454 1.00 97.50 202 ALA A C 1
ATOM 1588 O O . ALA A 1 202 ? -10.095 -9.292 -9.336 1.00 97.50 202 ALA A O 1
ATOM 1589 N N . PHE A 1 203 ? -10.323 -9.150 -11.574 1.00 97.81 203 PHE A N 1
ATOM 1590 C CA . PHE A 1 203 ? -10.953 -7.829 -11.569 1.00 97.81 203 PHE A CA 1
ATOM 1591 C C . PHE A 1 203 ? -12.292 -7.868 -10.826 1.00 97.81 203 PHE A C 1
ATOM 1593 O O . PHE A 1 203 ? -13.061 -8.818 -10.975 1.00 97.81 203 PHE A O 1
ATOM 1600 N N . LEU A 1 204 ? -12.566 -6.815 -10.063 1.00 97.44 204 LEU A N 1
ATOM 1601 C CA . LEU A 1 204 ? -13.831 -6.573 -9.391 1.00 97.44 204 LEU A CA 1
ATOM 1602 C C . LEU A 1 204 ? -14.329 -5.177 -9.755 1.00 97.44 204 LEU A C 1
ATOM 1604 O O . LEU A 1 204 ? -13.578 -4.200 -9.699 1.00 97.44 204 LEU A O 1
ATOM 1608 N N . ASP A 1 205 ? -15.620 -5.071 -10.059 1.00 96.62 205 ASP A N 1
ATOM 1609 C CA . ASP A 1 205 ? -16.281 -3.776 -9.971 1.00 96.62 205 ASP A CA 1
ATOM 1610 C C . ASP A 1 205 ? -16.340 -3.300 -8.507 1.00 96.62 205 ASP A C 1
ATOM 1612 O O . ASP A 1 205 ? -16.038 -4.032 -7.558 1.00 96.62 205 ASP A O 1
ATOM 1616 N N . THR A 1 206 ? -16.730 -2.045 -8.314 1.00 93.69 206 THR A N 1
ATOM 1617 C CA . THR A 1 206 ? -16.756 -1.413 -6.995 1.00 93.69 206 THR A CA 1
ATOM 1618 C C . THR A 1 206 ? -17.671 -2.131 -5.997 1.00 93.69 206 THR A C 1
ATOM 1620 O O . THR A 1 206 ? -17.325 -2.233 -4.819 1.00 93.69 206 THR A O 1
ATOM 1623 N N . ALA A 1 207 ? -18.822 -2.646 -6.441 1.00 94.94 207 ALA A N 1
ATOM 1624 C CA . ALA A 1 207 ? -19.792 -3.293 -5.560 1.00 94.94 207 ALA A CA 1
ATOM 1625 C C . ALA A 1 207 ? -19.296 -4.678 -5.121 1.00 94.94 207 ALA A C 1
ATOM 1627 O O . ALA A 1 207 ? -19.303 -4.997 -3.929 1.00 94.94 207 ALA A O 1
ATOM 1628 N N . ALA A 1 208 ? -18.791 -5.469 -6.070 1.00 96.75 208 ALA A N 1
ATOM 1629 C CA . ALA A 1 208 ? -1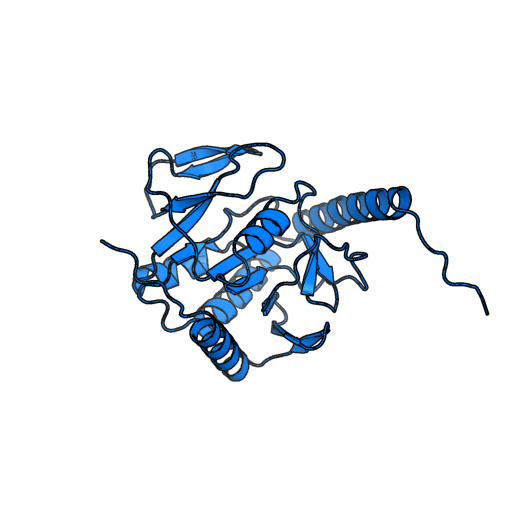8.147 -6.749 -5.805 1.00 96.75 208 ALA A CA 1
ATOM 1630 C C . ALA A 1 208 ? -16.904 -6.578 -4.918 1.00 96.75 208 ALA A C 1
ATOM 1632 O O . ALA A 1 208 ? -16.660 -7.383 -4.021 1.00 96.75 208 ALA A O 1
ATOM 1633 N N . GLY A 1 209 ? -16.162 -5.490 -5.123 1.00 96.81 209 GLY A N 1
ATOM 1634 C CA . GLY A 1 209 ? -15.055 -5.060 -4.282 1.00 96.81 209 GLY A CA 1
ATOM 1635 C C . GLY A 1 209 ? -15.433 -4.850 -2.826 1.00 96.81 209 GLY A C 1
ATOM 1636 O O . GLY A 1 209 ? -14.854 -5.471 -1.934 1.00 96.81 209 GLY A O 1
ATOM 1637 N N . ALA A 1 210 ? -16.421 -3.988 -2.584 1.00 96.50 210 ALA A N 1
ATOM 1638 C CA . ALA A 1 210 ? -16.920 -3.712 -1.241 1.00 96.50 210 ALA A CA 1
ATOM 1639 C C . ALA A 1 210 ? -17.437 -4.991 -0.562 1.00 96.50 210 ALA A C 1
ATOM 1641 O O . ALA A 1 210 ? -17.129 -5.240 0.605 1.00 96.50 210 ALA A O 1
ATOM 1642 N N . ALA A 1 211 ? -18.159 -5.844 -1.295 1.00 96.44 211 ALA A N 1
ATOM 1643 C CA . ALA A 1 211 ? -18.625 -7.131 -0.786 1.00 96.44 211 ALA A CA 1
ATOM 1644 C C . ALA A 1 211 ? -17.463 -8.066 -0.402 1.00 96.44 211 ALA A C 1
ATOM 1646 O O . ALA A 1 211 ? -17.513 -8.704 0.653 1.00 96.44 211 ALA A O 1
ATOM 1647 N N . GLU A 1 212 ? -16.407 -8.121 -1.217 1.00 96.94 212 GLU A N 1
ATOM 1648 C CA . GLU A 1 212 ? -15.208 -8.917 -0.943 1.00 96.94 212 GLU A CA 1
ATOM 1649 C C . GLU A 1 212 ? -14.455 -8.405 0.290 1.00 96.94 212 GLU A C 1
ATOM 1651 O O . GLU A 1 212 ? -14.123 -9.201 1.168 1.00 96.94 212 GLU A O 1
ATOM 1656 N N . LEU A 1 213 ? -14.248 -7.089 0.419 1.00 96.94 213 LEU A N 1
ATOM 1657 C CA . LEU A 1 213 ? -13.617 -6.519 1.611 1.00 96.94 213 LEU A CA 1
ATOM 1658 C C . LEU A 1 213 ? -14.433 -6.830 2.871 1.00 96.94 213 LEU A C 1
ATOM 1660 O O . LEU A 1 213 ? -13.881 -7.281 3.871 1.00 96.94 213 LEU A O 1
ATOM 1664 N N . GLN A 1 214 ? -15.754 -6.665 2.81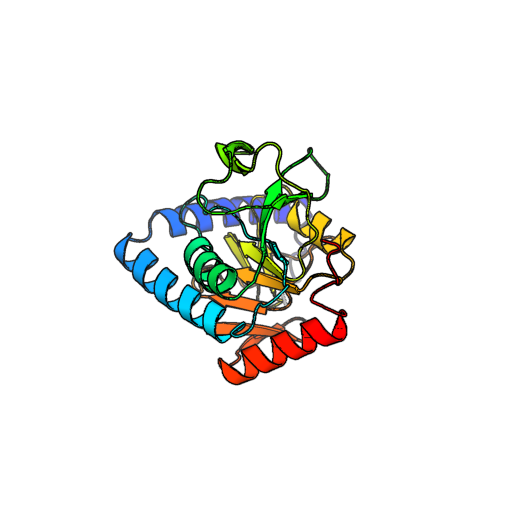7 1.00 95.94 214 GLN A N 1
ATOM 1665 C CA . GLN A 1 214 ? -16.634 -7.003 3.937 1.00 95.94 214 GLN A CA 1
ATOM 1666 C C . GLN A 1 214 ? -16.580 -8.495 4.294 1.00 95.94 214 GLN A C 1
ATOM 1668 O O . GLN A 1 214 ? -16.614 -8.856 5.471 1.00 95.94 214 GLN A O 1
ATOM 1673 N N . ARG A 1 215 ? -16.460 -9.379 3.297 1.00 95.75 215 ARG A N 1
ATOM 1674 C CA . ARG A 1 215 ? -16.256 -10.817 3.515 1.00 95.75 215 ARG A CA 1
ATOM 1675 C C . ARG A 1 215 ? -14.931 -11.088 4.234 1.00 95.75 215 ARG A C 1
ATOM 1677 O O . ARG A 1 215 ? -14.930 -11.859 5.190 1.00 95.75 215 ARG A O 1
ATOM 1684 N N . LEU A 1 216 ? -13.837 -10.460 3.800 1.00 95.69 216 LEU A N 1
ATOM 1685 C CA . LEU A 1 216 ? -12.506 -10.606 4.402 1.00 95.69 216 LEU A CA 1
ATOM 1686 C C . LEU A 1 216 ? -12.464 -10.086 5.843 1.00 95.69 216 LEU A C 1
ATOM 1688 O O . LEU A 1 216 ? -11.926 -10.765 6.713 1.00 95.69 216 LEU A O 1
ATOM 1692 N N . LEU A 1 217 ? -13.070 -8.925 6.108 1.00 95.19 217 LEU A N 1
ATOM 1693 C CA . LEU A 1 217 ? -13.166 -8.359 7.455 1.00 95.19 217 LEU A CA 1
ATOM 1694 C C . LEU A 1 217 ? -13.927 -9.296 8.400 1.00 95.19 217 LEU A C 1
ATOM 1696 O O . LEU A 1 217 ? -13.421 -9.615 9.472 1.00 95.19 217 LEU A O 1
ATOM 1700 N N . ARG A 1 218 ? -15.085 -9.823 7.976 1.00 93.94 218 ARG A N 1
ATOM 1701 C CA . ARG A 1 218 ? -15.848 -10.802 8.772 1.00 93.94 218 ARG A CA 1
ATOM 1702 C C . ARG A 1 218 ? -15.085 -12.100 9.009 1.00 93.94 218 ARG A C 1
ATOM 1704 O O . ARG A 1 218 ? -15.109 -12.616 10.118 1.00 93.94 218 ARG A O 1
ATOM 1711 N N . LEU A 1 219 ? -14.402 -12.620 7.987 1.00 94.50 219 LEU A N 1
ATOM 1712 C CA . LEU A 1 219 ? -13.602 -13.845 8.101 1.00 94.50 219 LEU A CA 1
ATOM 1713 C C . LEU A 1 219 ? -12.491 -13.714 9.157 1.00 94.50 219 LEU A C 1
ATOM 1715 O O . LEU A 1 219 ? -12.055 -14.715 9.717 1.00 94.50 219 LEU A O 1
ATOM 1719 N N . ARG A 1 220 ? -12.032 -12.485 9.408 1.00 94.56 220 ARG A N 1
ATOM 1720 C CA . ARG A 1 220 ? -10.899 -12.164 10.282 1.00 94.56 220 ARG A CA 1
ATOM 1721 C C . ARG A 1 220 ? -11.310 -11.513 11.604 1.00 94.56 220 ARG A C 1
ATOM 1723 O O . ARG A 1 220 ? -10.426 -11.104 12.350 1.00 94.56 220 ARG A O 1
ATOM 1730 N N . ASP A 1 221 ? -12.614 -11.425 11.874 1.00 93.12 221 ASP A N 1
ATOM 1731 C CA . ASP A 1 221 ? -13.193 -10.761 13.051 1.00 93.12 221 ASP A CA 1
ATOM 1732 C C . ASP A 1 221 ? -12.713 -9.303 13.218 1.00 93.12 221 ASP A C 1
ATOM 1734 O O . ASP A 1 221 ? -12.198 -8.886 14.255 1.00 93.12 221 ASP A O 1
ATOM 1738 N N . LEU A 1 222 ? -12.824 -8.530 12.130 1.00 93.06 222 LEU A N 1
ATOM 1739 C CA . LEU A 1 222 ? -12.401 -7.130 12.039 1.00 93.06 222 LEU A CA 1
ATOM 1740 C C . LEU A 1 222 ? -13.605 -6.188 11.817 1.00 93.06 222 LEU A C 1
ATOM 1742 O O . LEU A 1 222 ? -14.553 -6.572 11.125 1.00 93.06 222 LEU A O 1
ATOM 1746 N N . PRO A 1 223 ? -13.557 -4.929 12.301 1.00 91.38 223 PRO A N 1
ATOM 1747 C 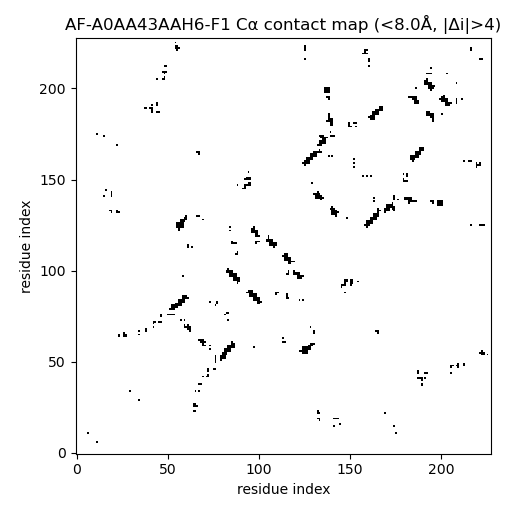CA . PRO A 1 223 ? -12.457 -4.320 13.050 1.00 91.38 223 PRO A CA 1
ATOM 1748 C C . PRO A 1 223 ? -12.370 -4.848 14.485 1.00 91.38 223 PRO A C 1
ATOM 1750 O O . PRO A 1 223 ? -13.382 -5.200 15.092 1.00 91.38 223 PRO A O 1
ATOM 1753 N N . ARG A 1 224 ? -11.156 -4.895 15.038 1.00 89.12 224 ARG A N 1
ATOM 1754 C CA . ARG A 1 224 ? -10.962 -5.336 16.422 1.00 89.12 224 ARG A CA 1
ATOM 1755 C C . ARG A 1 224 ? -11.636 -4.376 17.396 1.00 89.12 224 ARG A C 1
ATOM 1757 O O . ARG A 1 224 ? -11.714 -3.170 17.166 1.00 89.12 224 ARG A O 1
ATOM 1764 N N . LYS A 1 225 ? -12.041 -4.904 18.552 1.00 80.56 225 LYS A N 1
ATOM 1765 C CA . LYS A 1 225 ? -12.361 -4.068 19.712 1.00 80.56 225 LYS A CA 1
ATOM 1766 C C . LYS A 1 225 ? -11.060 -3.478 20.247 1.00 80.56 225 LYS A C 1
ATOM 1768 O O . LYS A 1 225 ? -10.338 -4.138 20.989 1.00 80.56 225 LYS A O 1
ATOM 1773 N N . HIS A 1 226 ? -10.746 -2.257 19.838 1.00 66.62 226 HIS A N 1
ATOM 1774 C CA . HIS A 1 226 ? -9.671 -1.483 20.445 1.00 66.62 226 HIS A CA 1
ATOM 1775 C C . HIS A 1 226 ? -10.213 -0.911 21.758 1.00 66.62 226 HIS A C 1
ATOM 1777 O O . HIS A 1 226 ? -11.220 -0.203 21.750 1.00 66.62 226 HIS A O 1
ATOM 1783 N N . SER A 1 227 ? -9.621 -1.292 22.892 1.00 52.62 227 SER A N 1
ATOM 1784 C CA . SER A 1 227 ? -9.961 -0.692 24.185 1.00 52.62 227 SER A CA 1
ATOM 1785 C C . SER A 1 227 ? -9.606 0.795 24.134 1.00 52.62 227 SER A C 1
ATOM 1787 O O . SER A 1 227 ? -8.457 1.122 23.835 1.00 52.62 227 SER A O 1
ATOM 1789 N N . ASN A 1 228 ? -10.592 1.662 24.378 1.00 46.00 228 ASN A N 1
ATOM 1790 C CA . ASN A 1 228 ? -10.366 3.094 24.603 1.00 46.00 228 ASN A CA 1
ATOM 1791 C C . ASN A 1 228 ? -9.537 3.332 25.866 1.00 46.00 228 ASN A C 1
ATOM 1793 O O . ASN A 1 228 ? -9.721 2.558 26.835 1.00 46.00 228 ASN A O 1
#

Foldseek 3Di:
DDDPPPDDPVRLVVVLQVLLVVLLVVLLPDDPVVLVLFLVLLLVLLCLLCVQCALFEEEEECDDSNWRHCVSNVVVNVVRHYWYWYWADPDQPAATWTFTDDVVADWDQGPVRGIHHDPGDTDDGQEYEAEASAAEFLQWGSDPPSCHVLNNVVVCVLLHQYEYEDAPVRYDHDSPDDPSTDGHQWYTHSVAIFGRDPSGTDGDDSVRSSVSVVVSCVVNVPDDPDDD

Radius of gyration: 17.18 Å; Cα contacts (8 Å, |Δi|>4): 430; chains: 1; bounding box: 41×45×51 Å

pLDDT: mean 93.79, std 9.58, range [39.56, 98.69]

Secondary structure (DSSP, 8-state):
--------HHHHHHHHHHHHHHHHHHHHHS-HHHHHHHHHHHHHHHHHH-S--TT-EEE-PPP-TT---THHHHHHHHTTT-EEEEEE--STTSPPEEEEE-TT--EEE-GGG-EEESSPPEE--SEEEEE-SEEETTS-EE-SSS-HHHHHHHHTTT-SEEEEE--GGGEES-----TT----SEEE-SS-EEEEETTEEEEE-HHHHHHHHHHHHHHTT-S-----

Nearest PDB structures (foldseek):
  2jcb-assembly2_B  TM=8.982E-01  e=2.730E-12  Bacillus anthracis str. Ames
  3hy6-assembly1_A  TM=8.804E-01  e=5.080E-11  Homo sapiens
  3hy4-assembly1_A  TM=8.611E-01  e=5.463E-10  Homo sapiens
  1ydm-assembly1_B  TM=8.234E-01  e=1.825E-10  Bacillus subtilis
  3hy3-assembly1_A  TM=8.589E-01  e=8.893E-10  Homo sapiens

Sequence (228 aa):
MSEPVSMNWQDISDWRKAQREHWIAWRCAVPQAQHVAWGRRMTALLCALLPAPQNAVIGFCWPFKAEFDARFAVRYWRERGATAALPEVTGKGRPLRFRQWWPGAPMTRGVYDIPLPDGTPELLPDIAIVPMNACDGGGYRLGYGGGYFDRTLAALEQRVVAIGVTYDASRVPTIYPQAHDVAMDLVVTEAGLYATRGGRLAFLDTAAGAAELQRLLRLRDLPRKHSN

Solvent-accessible surface area (backbone atoms only — not comparable to full-atom values): 12443 Å² total; per-residue (Å²): 132,84,74,80,82,78,72,52,71,67,58,50,52,51,50,52,49,51,50,41,54,49,38,42,52,54,46,58,67,52,56,68,71,57,53,51,54,37,42,52,47,34,32,52,51,51,41,58,37,53,75,78,36,56,63,23,30,38,26,38,57,75,61,57,78,70,45,72,60,50,62,63,38,49,52,61,32,41,80,49,49,22,46,39,21,37,69,40,84,80,49,90,89,41,48,54,46,27,24,40,51,57,94,86,53,56,67,42,75,42,80,93,69,40,74,35,56,51,97,47,59,78,53,77,45,32,32,33,47,39,74,31,52,26,33,23,49,40,30,34,64,39,57,95,78,73,57,36,62,31,45,28,52,57,74,46,67,66,54,43,49,37,33,32,36,40,56,61,86,36,57,38,91,61,76,74,83,51,96,69,60,56,58,26,52,29,39,41,23,55,83,46,38,26,37,45,52,98,67,27,58,42,80,38,56,62,67,59,38,24,52,49,50,52,49,53,30,58,76,46,64,45,54,56,89,75,84,128